Protein AF-A0A0K6GUW0-F1 (afdb_monomer)

Solvent-accessible surface area (backbone atoms only — not comparable to full-atom values): 18341 Å² total; per-residue (Å²): 130,84,79,52,74,70,57,53,55,50,50,52,54,49,51,52,57,71,72,55,73,85,78,81,58,62,84,69,52,61,64,56,30,16,44,50,28,20,52,26,44,52,52,20,51,53,30,43,52,52,16,52,54,30,38,70,72,64,38,31,30,52,13,38,27,33,36,49,51,19,42,47,35,45,12,48,32,48,53,35,53,50,52,38,42,40,44,74,75,35,85,80,66,54,61,40,64,59,46,56,51,49,75,72,48,66,79,84,35,51,64,47,42,64,50,44,65,57,51,50,40,69,71,50,54,72,80,72,91,62,98,60,93,49,71,51,74,69,84,79,56,74,68,56,56,73,43,45,65,58,52,28,48,50,25,74,37,73,44,77,57,96,94,38,82,42,66,55,63,74,45,71,67,44,39,52,54,30,15,55,51,46,29,44,48,47,53,48,50,36,50,44,24,44,48,30,68,39,48,64,31,23,40,36,46,49,53,53,51,39,52,50,54,51,42,46,76,72,59,86,46,83,66,86,71,85,52,74,46,92,90,65,60,51,89,76,49,50,65,70,42,44,35,22,39,50,44,22,48,32,48,37,35,33,30,49,99,64,63,43,59,79,67,43,45,66,50,47,56,56,53,57,64,63,37,93,64,62,60,64,61,40,51,30,53,45,44,53,51,34,51,61,42,43,71,51,49,88,60,31,50,56,39,22,52,47,27,48,47,26,46,52,50,52,50,54,43,34,74,76,75,43,54,74,68,58,34,32,69,48,40,58,88,60,63,77,69,129

Organism: NCBI:txid1381080

Nearest PDB structures (foldseek):
  7yu6-assembly1_R  TM=1.556E-01  e=1.721E+00  Homo sapiens

pLDDT: mean 83.55, std 15.37, range [35.41, 98.5]

InterPro domains:
  IPR030987 Abortive infection protein, AbiV family [PF18728] (32-180)
  IPR030987 Abortiv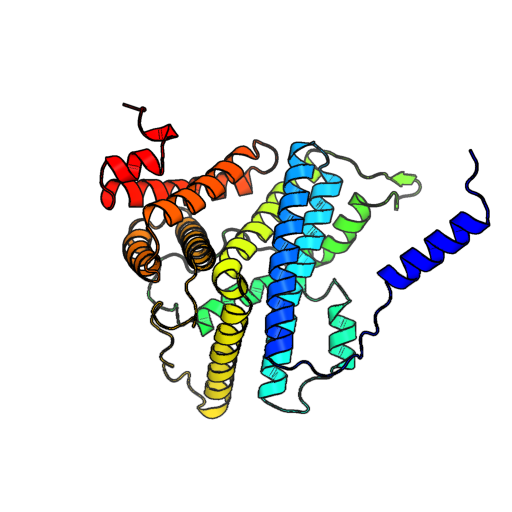e infection protein, AbiV family [TIGR04498] (36-174)

Radius of gyration: 22.24 Å; Cα contacts (8 Å, |Δi|>4): 401; chains: 1; bounding box: 65×45×67 Å

Foldseek 3Di:
DDDDPVNVVVVVVVVCVVPDDDPVLDDDALLRLLVLLLVLLVQLVVLLVVLLVCLLVLLLLSSLLSLLVSLLSNLLNLLSLVSNLQCLVDVPRDPSVVSVVVSPPRQPRSVSLLVVLLVLCVLLVVPPDDPDSHQALDDDDSVVSVCSVVSSDQSPDFDQPPNDTDHHDRDPVSLVSSLRSSLRSVSSSLQCLLQRVDSQSSSLQSVSSSVQVVVCVPPVDRDVPPSNDPQPSGPDQDLSNLLSVLSSLLSRQLSDPARNLPVSQVVNVSSLVNDPDDSLVSLLVNLVVLVVQLVSPPSNVSSNVSSVSSNVSSLSNCVPPHDLVSSCSSCVVCNPDD

Sequence (338 aa):
MPISNNDQDEFAAYLARYVSGANPKNALTPKQAAQGAHLCFVNTNELLIDARILAKEGRLCRALSVTVLALEELAKISELYRVAIESQLSSDAVDWNAFWKEFNYHKPKQKRATAYGNVIRGVAGEVNGLSNPLPYKSYFSDDTFGHLDKAKQKNFYVDFVDGKFVAPKNDDKTKEILAELYGFVSERIDTFGSWHSSVDRNVTFFEVTTRQAKSFLGSGALADSGVTSLNGWASTFTPKEVQADIIRLACYRSSGGVADYYSFTPEMESVCGLTTENREVILAGVVGELEARMDTGEVLPQFVYRAFCMFKLMIHYGQNNLSKSEFNNIFPKLANTD

Mean predicted aligned error: 7.63 Å

Secondary structure (DSSP, 8-state):
-PPPHHHHHHHHHHHHHHT------PPPPHHHHHHHHHHHHHHHHHHHHHHHHHHHTT-HHHHHHHHHHHHHHHHHHHHHHHHHHHHHH-TTS--HHHHHHHHH--TTTHHHHHHHHHHHHHHTT--S--S---S-S----HHHHHHHHHHHHHHHS-EEETTEEE-----HHHHHHHHHHHHHHHHHHHHHHHHHSSHHHHHHHHHHHHHHHHHHHHHSS----S---GGGS-S---HHHHHHHHHHHHHHHTSSSS--HHHHHHHHHHHHTT-SS-HHHHHHHHHHHHHHHHTTGGGSHHHHHHHHHHHHHHHHHHHHHS-HHHHHHH-GGGTT--

Structure (mmCIF, N/CA/C/O backbone):
data_AF-A0A0K6GUW0-F1
#
_entry.id   AF-A0A0K6GUW0-F1
#
loop_
_atom_site.group_PDB
_atom_site.id
_atom_site.type_symbol
_atom_site.label_atom_id
_atom_site.label_alt_id
_atom_site.label_comp_id
_atom_site.label_asym_id
_atom_site.label_entity_id
_atom_site.label_seq_id
_atom_site.pdbx_PDB_ins_code
_atom_site.Cartn_x
_atom_site.Cartn_y
_atom_site.Cartn_z
_atom_site.occupancy
_atom_site.B_iso_or_equiv
_atom_site.auth_seq_id
_atom_site.auth_comp_id
_atom_site.auth_asym_id
_atom_site.auth_atom_id
_atom_site.pdbx_PDB_model_num
ATOM 1 N N . MET A 1 1 ? -33.920 14.197 -23.579 1.00 50.94 1 MET A N 1
ATOM 2 C CA . MET A 1 1 ? -33.781 14.407 -25.036 1.00 50.94 1 MET A CA 1
ATOM 3 C C . MET A 1 1 ? -32.918 13.275 -25.571 1.00 50.94 1 MET A C 1
ATOM 5 O O . MET A 1 1 ? -31.928 12.985 -24.909 1.00 50.94 1 MET A O 1
ATOM 9 N N . PRO A 1 2 ? -33.293 12.578 -26.656 1.00 57.72 2 PRO A N 1
ATOM 10 C CA . PRO A 1 2 ? -32.411 11.582 -27.259 1.00 57.72 2 PRO A CA 1
ATOM 11 C C . PRO A 1 2 ? -31.153 12.276 -27.799 1.00 57.72 2 PRO A C 1
ATOM 13 O O . PRO A 1 2 ? -31.254 13.321 -28.438 1.00 57.72 2 PRO A O 1
ATOM 16 N N . ILE A 1 3 ? -29.985 11.717 -27.481 1.00 55.94 3 ILE A N 1
ATOM 17 C CA . ILE A 1 3 ? -28.680 12.143 -28.004 1.00 55.94 3 ILE A CA 1
ATOM 18 C C . ILE A 1 3 ? -28.715 11.934 -29.524 1.00 55.94 3 ILE A C 1
ATOM 20 O O . ILE A 1 3 ? -29.146 10.866 -29.966 1.00 55.94 3 ILE A O 1
ATOM 24 N N . SER A 1 4 ? -28.339 12.940 -30.318 1.00 71.00 4 SER A N 1
ATOM 25 C CA . SER A 1 4 ? 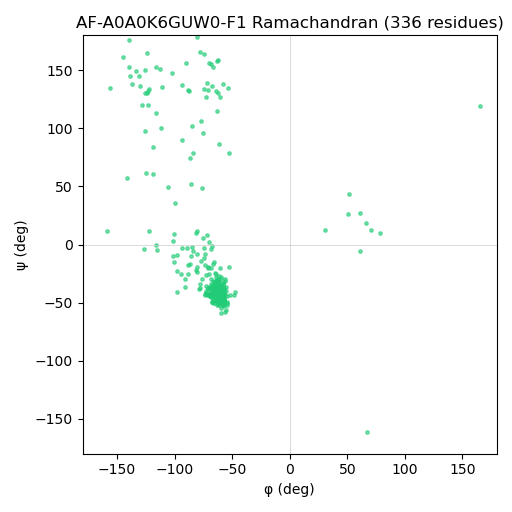-28.376 12.812 -31.778 1.00 71.00 4 SER A CA 1
ATOM 26 C C . SER A 1 4 ? -27.347 11.773 -32.248 1.00 71.00 4 SER A C 1
ATOM 28 O O . SER A 1 4 ? -26.335 11.562 -31.581 1.00 71.00 4 SER A O 1
ATOM 30 N N . ASN A 1 5 ? -27.574 11.114 -33.391 1.00 66.38 5 ASN A N 1
ATOM 31 C CA . ASN A 1 5 ? -26.629 10.111 -33.917 1.00 66.38 5 ASN A CA 1
ATOM 32 C C . ASN A 1 5 ? -25.209 10.683 -34.103 1.00 66.38 5 ASN A C 1
ATOM 34 O O . ASN A 1 5 ? -24.232 9.976 -33.896 1.00 66.38 5 ASN A O 1
ATOM 38 N N . ASN A 1 6 ? -25.101 11.980 -34.407 1.00 71.25 6 ASN A N 1
ATOM 39 C CA . ASN A 1 6 ? -23.825 12.671 -34.584 1.00 71.25 6 ASN A CA 1
ATOM 40 C C . ASN A 1 6 ? -23.034 12.785 -33.263 1.00 71.25 6 ASN A C 1
ATOM 42 O O . ASN A 1 6 ? -21.815 12.640 -33.251 1.00 71.25 6 ASN A O 1
ATOM 46 N N . ASP A 1 7 ? -23.735 12.977 -32.140 1.00 68.25 7 ASP A N 1
ATOM 47 C CA . ASP A 1 7 ? -23.123 13.081 -30.808 1.00 68.25 7 ASP A CA 1
ATOM 48 C C . ASP A 1 7 ? -22.690 11.700 -30.267 1.00 68.25 7 ASP A C 1
ATOM 50 O O . ASP A 1 7 ? -21.728 11.593 -29.502 1.00 68.25 7 ASP A O 1
ATOM 54 N N . GLN A 1 8 ? -23.383 10.620 -30.663 1.00 70.88 8 GLN A N 1
ATOM 55 C CA . GLN A 1 8 ? -22.991 9.244 -30.317 1.00 70.88 8 GLN A CA 1
ATOM 56 C C . GLN A 1 8 ? -21.684 8.842 -31.011 1.00 70.88 8 GLN A C 1
ATOM 58 O O . GLN A 1 8 ? -20.802 8.258 -30.373 1.00 70.88 8 GLN A O 1
ATOM 63 N N . ASP A 1 9 ? -21.538 9.207 -32.285 1.00 83.50 9 ASP A N 1
ATOM 64 C CA . ASP A 1 9 ? -20.333 8.943 -33.071 1.00 83.50 9 ASP A CA 1
ATOM 65 C C . ASP A 1 9 ? -19.129 9.754 -32.555 1.00 83.50 9 ASP A C 1
ATOM 67 O O . ASP A 1 9 ? -18.006 9.240 -32.485 1.00 83.50 9 ASP A O 1
ATOM 71 N N . GLU A 1 10 ? -19.352 10.990 -32.092 1.00 89.44 10 GLU A N 1
ATOM 72 C CA . GLU A 1 10 ? -18.307 11.815 -31.477 1.00 89.44 10 GLU A CA 1
ATOM 73 C C . GLU A 1 10 ? -17.829 11.246 -30.131 1.00 89.44 10 GLU A C 1
ATOM 75 O O . GLU A 1 10 ? -16.618 11.150 -29.890 1.00 89.44 10 GLU A O 1
ATOM 80 N N . PHE A 1 11 ? -18.753 10.805 -29.268 1.00 86.88 11 PHE A N 1
ATOM 81 C CA . PHE A 1 11 ? -18.391 10.183 -27.993 1.00 86.88 11 PHE A CA 1
ATOM 82 C C . PHE A 1 11 ? -17.639 8.862 -28.194 1.00 86.88 11 PHE A C 1
ATOM 84 O O . PHE A 1 11 ? -16.629 8.624 -27.527 1.00 86.88 11 PHE A O 1
ATOM 91 N N . ALA A 1 12 ? -18.064 8.028 -29.148 1.00 88.12 12 ALA A N 1
ATOM 92 C CA . ALA A 1 12 ? -17.350 6.801 -29.496 1.00 88.12 12 ALA A CA 1
ATOM 93 C C . ALA A 1 12 ? -15.915 7.098 -29.965 1.00 88.12 12 ALA A C 1
ATOM 95 O O . ALA A 1 12 ? -14.968 6.451 -29.513 1.00 88.12 12 ALA A O 1
ATOM 96 N N . ALA A 1 13 ? -15.726 8.122 -30.803 1.00 88.44 13 ALA A N 1
ATOM 97 C CA . ALA A 1 13 ? -14.403 8.555 -31.245 1.00 88.44 13 ALA A CA 1
ATOM 98 C C . ALA A 1 13 ? -13.555 9.145 -30.104 1.00 88.44 13 ALA A C 1
ATOM 100 O O . ALA A 1 13 ? -12.331 8.987 -30.084 1.00 88.44 13 ALA A O 1
ATOM 101 N N . TYR A 1 14 ? -14.170 9.845 -29.149 1.00 90.19 14 TYR A N 1
ATOM 102 C CA . TYR A 1 14 ? -13.483 10.324 -27.949 1.00 90.19 14 TYR A CA 1
ATOM 103 C C . TYR A 1 14 ? -13.018 9.161 -27.068 1.00 90.19 14 TYR A C 1
ATOM 105 O O . TYR A 1 14 ? -11.840 9.098 -26.716 1.00 90.19 14 TYR A O 1
ATOM 113 N N . LEU A 1 15 ? -13.901 8.198 -26.788 1.00 89.44 15 LEU A N 1
ATOM 114 C CA . LEU A 1 15 ? -13.567 7.016 -25.999 1.00 89.44 15 LEU A CA 1
ATOM 115 C C . LEU A 1 15 ? -12.478 6.182 -26.680 1.00 89.44 15 LEU A C 1
ATOM 117 O O . LEU A 1 15 ? -11.522 5.787 -26.020 1.00 89.44 15 LEU A O 1
ATOM 121 N N . ALA A 1 16 ? -12.571 5.975 -27.997 1.00 87.50 16 ALA A N 1
ATOM 122 C CA . ALA A 1 16 ? -11.557 5.264 -28.771 1.00 87.50 16 ALA A CA 1
ATOM 123 C C . ALA A 1 16 ? -10.180 5.932 -28.660 1.00 87.50 16 ALA A C 1
ATOM 125 O O . ALA A 1 16 ? -9.188 5.239 -28.463 1.00 87.50 16 ALA A O 1
ATOM 126 N N . ARG A 1 17 ? -10.112 7.271 -28.724 1.00 89.00 17 ARG A N 1
ATOM 127 C CA . ARG A 1 17 ? -8.868 8.030 -28.512 1.00 89.00 17 ARG A CA 1
ATOM 128 C C . ARG A 1 17 ? -8.359 7.906 -27.079 1.00 89.00 17 ARG A C 1
ATOM 130 O O . ARG A 1 17 ? -7.165 7.706 -26.887 1.00 89.00 17 ARG A O 1
ATOM 137 N N . TYR A 1 18 ? -9.249 7.971 -26.092 1.00 87.50 18 TYR A N 1
ATOM 138 C CA . TYR A 1 18 ? -8.897 7.838 -24.678 1.00 87.50 18 TYR A CA 1
ATOM 139 C C . TYR A 1 18 ? -8.287 6.468 -24.349 1.00 87.50 18 TYR A C 1
ATOM 141 O O . TYR A 1 18 ? -7.311 6.395 -23.610 1.00 87.50 18 TYR A O 1
ATOM 149 N N . VAL A 1 19 ? -8.822 5.387 -24.930 1.00 85.81 19 VAL A N 1
ATOM 150 C CA . VAL A 1 19 ? -8.291 4.022 -24.743 1.00 85.81 19 VAL A CA 1
ATOM 151 C C . VAL A 1 19 ? -7.212 3.647 -25.763 1.00 85.81 19 VAL A C 1
ATOM 153 O O . VAL A 1 19 ? -6.674 2.540 -25.708 1.00 85.81 19 VAL A O 1
ATOM 156 N N . SER A 1 20 ? -6.906 4.532 -26.718 1.00 76.56 20 SER A N 1
ATOM 157 C CA . SER A 1 20 ? -5.896 4.264 -27.738 1.00 76.56 20 SER A CA 1
ATOM 158 C C . SER A 1 20 ? -4.491 4.304 -27.145 1.00 76.56 20 SER A C 1
ATOM 160 O O . SER A 1 20 ? -4.144 5.153 -26.330 1.00 76.56 20 SER A O 1
ATOM 162 N N . GLY A 1 21 ? -3.663 3.362 -27.580 1.00 73.38 21 GLY A N 1
ATOM 163 C CA . GLY A 1 21 ? -2.282 3.233 -27.149 1.00 73.38 21 GLY A CA 1
ATOM 164 C C . GLY A 1 21 ? -1.763 1.868 -27.563 1.00 73.38 21 GLY A C 1
ATOM 165 O O . GLY A 1 21 ? -2.312 0.839 -27.173 1.00 73.38 21 GLY A O 1
ATOM 166 N N . ALA A 1 22 ? -0.722 1.835 -28.390 1.00 70.00 22 ALA A N 1
ATOM 167 C CA . ALA A 1 22 ? -0.046 0.579 -28.660 1.00 70.00 22 ALA A CA 1
ATOM 168 C C . ALA A 1 22 ? 0.750 0.193 -27.408 1.00 70.00 22 ALA A C 1
ATOM 170 O O . ALA A 1 22 ? 1.557 0.984 -26.927 1.00 70.00 22 ALA A O 1
ATOM 171 N N . ASN A 1 23 ? 0.560 -1.025 -26.898 1.00 71.44 23 ASN A N 1
ATOM 172 C CA . ASN A 1 23 ? 1.583 -1.656 -26.075 1.00 71.44 23 ASN A CA 1
ATOM 173 C C . ASN A 1 23 ? 2.553 -2.325 -27.055 1.00 71.44 23 ASN A C 1
ATOM 175 O O . ASN A 1 23 ? 2.202 -3.378 -27.594 1.00 71.44 23 ASN A O 1
ATOM 179 N N . PRO A 1 24 ? 3.735 -1.745 -27.332 1.00 71.19 24 PRO A N 1
ATOM 180 C CA . PRO A 1 24 ? 4.632 -2.286 -28.344 1.00 71.19 24 PRO A CA 1
ATOM 181 C C . PRO A 1 24 ? 5.229 -3.647 -27.946 1.00 71.19 24 PRO A C 1
ATOM 183 O O . PRO A 1 24 ? 5.980 -4.217 -28.723 1.00 71.19 24 PRO A O 1
ATOM 186 N N . LYS A 1 25 ? 4.901 -4.178 -26.755 1.00 81.00 25 LYS A N 1
ATOM 187 C CA . LYS A 1 25 ? 5.396 -5.444 -26.195 1.00 81.00 25 LYS A CA 1
ATOM 188 C C . LYS A 1 25 ? 6.924 -5.584 -26.233 1.00 81.00 25 LYS A C 1
ATOM 190 O O . LYS A 1 25 ? 7.458 -6.690 -26.234 1.00 81.00 25 LYS A O 1
ATOM 195 N N . ASN A 1 26 ? 7.621 -4.452 -26.235 1.00 86.00 26 ASN A N 1
ATOM 196 C CA . ASN A 1 26 ? 9.072 -4.387 -26.292 1.00 86.00 26 ASN A CA 1
ATOM 197 C C . ASN A 1 26 ? 9.697 -4.682 -24.928 1.00 86.00 26 ASN A C 1
ATOM 199 O O . ASN A 1 26 ? 9.028 -4.629 -23.891 1.00 86.00 26 ASN A O 1
ATOM 203 N N . ALA A 1 27 ? 11.002 -4.937 -24.947 1.00 89.56 27 ALA A N 1
ATOM 204 C CA . ALA A 1 27 ? 11.805 -5.011 -23.742 1.00 89.56 27 ALA A CA 1
ATOM 205 C C . ALA A 1 27 ? 11.742 -3.707 -22.938 1.00 89.56 27 ALA A C 1
ATOM 207 O O . ALA A 1 27 ? 11.802 -2.612 -23.505 1.00 89.56 27 ALA A O 1
ATOM 208 N N . LEU A 1 28 ? 11.637 -3.834 -21.615 1.00 90.81 28 LEU A N 1
ATOM 209 C CA . LEU A 1 28 ? 11.723 -2.704 -20.697 1.00 90.81 28 LEU A CA 1
ATOM 210 C C . LEU A 1 28 ? 13.175 -2.451 -20.309 1.00 90.81 28 LEU A C 1
ATOM 212 O O . LEU A 1 28 ? 13.890 -3.358 -19.888 1.00 90.81 28 LEU A O 1
ATOM 216 N N . THR A 1 29 ? 13.590 -1.190 -20.371 1.00 89.56 29 THR A N 1
ATOM 217 C CA . THR A 1 29 ? 14.798 -0.753 -19.666 1.00 89.56 29 THR A CA 1
ATOM 218 C C . THR A 1 29 ? 14.562 -0.785 -18.148 1.00 89.56 29 THR A C 1
ATOM 220 O O . THR A 1 29 ? 13.422 -0.603 -17.705 1.00 89.56 29 THR A O 1
ATOM 223 N N . PRO A 1 30 ? 15.619 -0.914 -17.325 1.00 86.25 30 PRO A N 1
ATOM 224 C CA . PRO A 1 30 ? 15.521 -0.782 -15.870 1.00 86.25 30 PRO A CA 1
ATOM 225 C C . PRO A 1 30 ? 14.751 0.455 -15.405 1.00 86.25 30 PRO A C 1
ATOM 227 O O . PRO A 1 30 ? 13.885 0.369 -14.539 1.00 86.25 30 PRO A O 1
ATOM 230 N N . LYS A 1 31 ? 15.002 1.606 -16.040 1.00 90.69 31 LYS A N 1
ATOM 231 C CA . LYS A 1 31 ? 14.323 2.863 -15.718 1.00 90.69 31 LYS A CA 1
ATOM 232 C C . LYS A 1 31 ? 12.823 2.809 -16.025 1.00 90.69 31 LYS A C 1
ATOM 234 O O . LYS A 1 31 ? 12.027 3.304 -15.234 1.00 90.69 31 LYS A O 1
ATOM 239 N N . GLN A 1 32 ? 12.423 2.190 -17.138 1.00 93.50 32 GLN A N 1
ATOM 240 C CA . GLN A 1 32 ? 11.003 2.001 -17.458 1.00 93.50 32 GLN A CA 1
ATOM 241 C C . GLN A 1 32 ? 10.327 1.024 -16.491 1.00 93.50 32 GLN A C 1
ATOM 243 O O . GLN A 1 32 ? 9.192 1.266 -16.090 1.00 93.50 32 GLN A O 1
ATOM 248 N N . ALA A 1 33 ? 11.013 -0.047 -16.083 1.00 92.50 33 ALA A N 1
ATOM 249 C CA . ALA A 1 33 ? 10.495 -0.967 -15.074 1.00 92.50 33 ALA A CA 1
ATOM 250 C C . ALA A 1 33 ? 10.326 -0.276 -13.708 1.00 92.50 33 ALA A C 1
ATOM 252 O O . ALA A 1 33 ? 9.272 -0.409 -13.091 1.00 92.50 33 ALA A O 1
ATOM 253 N N . ALA A 1 34 ? 11.305 0.533 -13.286 1.00 91.94 34 ALA A N 1
ATOM 254 C CA . ALA A 1 34 ? 11.245 1.347 -12.070 1.00 91.94 34 ALA A CA 1
ATOM 255 C C . ALA A 1 34 ? 10.094 2.368 -12.106 1.00 91.94 34 ALA A C 1
ATOM 257 O O . ALA A 1 34 ? 9.332 2.489 -11.148 1.00 91.94 34 ALA A O 1
ATOM 258 N N . GLN A 1 35 ? 9.914 3.059 -13.235 1.00 95.94 35 GLN A N 1
ATOM 259 C CA . GLN A 1 35 ? 8.780 3.959 -13.435 1.00 95.94 35 GLN A CA 1
ATOM 260 C C . GLN A 1 35 ? 7.445 3.203 -13.383 1.00 95.94 35 GLN A C 1
ATOM 262 O O . GLN A 1 35 ? 6.511 3.653 -12.724 1.00 95.94 35 GLN A O 1
ATOM 267 N N . GLY A 1 36 ? 7.354 2.044 -14.039 1.00 95.44 36 GLY A N 1
ATOM 268 C CA . GLY A 1 36 ? 6.170 1.188 -13.992 1.00 95.44 36 GLY A CA 1
ATOM 269 C C . GLY A 1 36 ? 5.843 0.725 -12.572 1.00 95.44 36 GLY A C 1
ATOM 270 O O . GLY A 1 36 ? 4.680 0.737 -12.180 1.00 95.44 36 GLY A O 1
ATOM 271 N N . ALA A 1 37 ? 6.859 0.374 -11.782 1.00 94.44 37 ALA A N 1
ATOM 272 C CA . ALA A 1 37 ? 6.696 -0.063 -10.401 1.00 94.44 37 ALA A CA 1
ATOM 273 C C . ALA A 1 37 ? 6.200 1.079 -9.505 1.00 94.44 37 ALA A C 1
ATOM 275 O O . ALA A 1 37 ? 5.251 0.885 -8.745 1.00 94.44 37 ALA A O 1
ATOM 276 N N . HIS A 1 38 ? 6.754 2.286 -9.664 1.00 96.25 38 HIS A N 1
ATOM 277 C CA . HIS A 1 38 ? 6.246 3.484 -8.998 1.00 96.25 38 HIS A CA 1
ATOM 278 C C . HIS A 1 38 ? 4.776 3.762 -9.356 1.00 96.25 38 HIS A C 1
ATOM 280 O O . HIS A 1 38 ? 3.960 3.996 -8.470 1.00 96.25 38 HIS A O 1
ATOM 286 N N . LEU A 1 39 ? 4.405 3.677 -10.638 1.00 97.81 39 LEU A N 1
ATOM 287 C CA . LEU A 1 39 ? 3.019 3.887 -11.069 1.00 97.81 39 LEU A CA 1
ATOM 288 C C . LEU A 1 39 ? 2.065 2.821 -10.512 1.00 97.81 39 LEU A C 1
ATOM 290 O O . LEU A 1 39 ? 0.963 3.160 -10.091 1.00 97.81 39 LEU A O 1
ATOM 294 N N . CYS A 1 40 ? 2.490 1.555 -10.442 1.00 96.50 40 CYS A N 1
ATOM 295 C CA . CYS A 1 40 ? 1.715 0.496 -9.787 1.00 96.50 40 CYS A CA 1
ATOM 296 C C . CYS A 1 40 ? 1.536 0.781 -8.286 1.00 96.50 40 CYS A C 1
ATOM 298 O O . CYS A 1 40 ? 0.450 0.574 -7.745 1.00 96.50 40 CYS A O 1
ATOM 300 N N . PHE A 1 41 ? 2.575 1.287 -7.612 1.00 96.56 41 PHE A N 1
ATOM 301 C CA . PHE A 1 41 ? 2.515 1.686 -6.203 1.00 96.56 41 PHE A CA 1
ATOM 302 C C . PHE A 1 41 ? 1.539 2.849 -5.973 1.00 96.56 41 PHE A C 1
ATOM 304 O O . PHE A 1 41 ? 0.692 2.770 -5.084 1.00 96.56 41 PHE A O 1
ATOM 311 N N . VAL A 1 42 ? 1.612 3.905 -6.789 1.00 97.69 42 VAL A N 1
ATOM 312 C CA . VAL A 1 42 ? 0.682 5.044 -6.716 1.00 97.69 42 VAL A CA 1
ATOM 313 C C . VAL A 1 42 ? -0.751 4.573 -6.957 1.00 97.69 42 VAL A C 1
ATOM 315 O O . VAL A 1 42 ? -1.619 4.826 -6.130 1.00 97.69 42 VAL A O 1
ATOM 318 N N . ASN A 1 43 ? -0.988 3.802 -8.021 1.00 98.25 43 ASN A N 1
ATOM 319 C CA . ASN A 1 43 ? -2.318 3.284 -8.339 1.00 98.25 43 ASN A CA 1
ATOM 320 C C . ASN A 1 43 ? -2.875 2.383 -7.223 1.00 98.25 43 ASN A C 1
ATOM 322 O O . ASN A 1 43 ? -4.053 2.452 -6.893 1.00 98.25 43 ASN A O 1
ATOM 326 N N . THR A 1 44 ? -2.024 1.573 -6.585 1.00 97.44 44 THR A N 1
ATOM 327 C CA . THR A 1 44 ? -2.428 0.766 -5.424 1.00 97.44 44 THR A CA 1
ATOM 328 C C . THR A 1 44 ? -2.902 1.641 -4.261 1.00 97.44 44 THR A C 1
ATOM 330 O O . THR A 1 44 ? -3.923 1.327 -3.651 1.00 97.44 44 THR A O 1
ATOM 333 N N . ASN A 1 45 ? -2.182 2.726 -3.950 1.00 96.75 45 ASN A N 1
ATOM 334 C CA . ASN A 1 45 ? -2.575 3.655 -2.886 1.00 96.75 45 ASN A CA 1
ATOM 335 C C . ASN A 1 45 ? -3.918 4.326 -3.189 1.00 96.75 45 ASN A C 1
ATOM 337 O O . ASN A 1 45 ? -4.798 4.311 -2.332 1.00 96.75 45 ASN A O 1
ATOM 341 N N . GLU A 1 46 ? -4.098 4.852 -4.402 1.00 98.06 46 GLU A N 1
ATOM 342 C CA . GLU A 1 46 ? -5.356 5.488 -4.817 1.00 98.06 46 GLU A CA 1
ATOM 343 C C . GLU A 1 46 ? -6.533 4.503 -4.733 1.00 98.06 46 GLU A C 1
ATOM 345 O O . GLU A 1 46 ? -7.562 4.809 -4.132 1.00 98.06 46 GLU A O 1
ATOM 350 N N . LEU A 1 47 ? -6.353 3.263 -5.206 1.00 98.50 47 LEU A N 1
ATOM 351 C CA . LEU A 1 47 ? -7.374 2.218 -5.088 1.00 98.50 47 LEU A CA 1
ATOM 352 C C . LEU A 1 47 ? -7.699 1.877 -3.623 1.00 98.50 47 LEU A C 1
ATOM 354 O O . LEU A 1 47 ? -8.860 1.651 -3.289 1.00 98.50 47 LEU A O 1
ATOM 358 N N . LEU A 1 48 ? -6.714 1.845 -2.719 1.00 97.25 48 LEU A N 1
ATOM 359 C CA . LEU A 1 48 ? -6.991 1.649 -1.290 1.00 97.25 48 LEU A CA 1
ATOM 360 C C . LEU A 1 48 ? -7.749 2.833 -0.683 1.00 97.25 48 LEU A C 1
ATOM 362 O O . LEU A 1 48 ? -8.665 2.622 0.115 1.00 97.25 48 LEU A O 1
ATOM 366 N N . ILE A 1 49 ? -7.424 4.065 -1.074 1.00 96.25 49 ILE A N 1
ATOM 367 C CA . ILE A 1 49 ? -8.168 5.256 -0.650 1.00 96.25 49 ILE A CA 1
ATOM 368 C C . ILE A 1 49 ? -9.627 5.155 -1.114 1.00 96.25 49 ILE A C 1
ATOM 370 O O . ILE A 1 49 ? -10.533 5.330 -0.294 1.00 96.25 49 ILE A O 1
ATOM 374 N N . ASP A 1 50 ? -9.864 4.778 -2.370 1.00 98.06 50 ASP A N 1
ATOM 375 C CA . ASP A 1 50 ? -11.205 4.562 -2.918 1.00 98.06 50 ASP A CA 1
ATOM 376 C C . ASP A 1 50 ? -11.957 3.452 -2.174 1.00 98.06 50 ASP A C 1
ATOM 378 O O . ASP A 1 50 ? -13.109 3.629 -1.767 1.00 98.06 50 ASP A O 1
ATOM 382 N N . ALA A 1 51 ? -11.306 2.310 -1.930 1.00 97.56 51 ALA A N 1
ATOM 383 C CA . ALA A 1 51 ? -11.883 1.216 -1.155 1.00 97.56 51 ALA A CA 1
ATOM 384 C C . ALA A 1 51 ? -12.272 1.663 0.261 1.00 97.56 51 ALA A C 1
ATOM 386 O O . ALA A 1 51 ? -13.345 1.302 0.747 1.00 97.56 51 ALA A O 1
ATOM 387 N N . ARG A 1 52 ? -11.443 2.488 0.908 1.00 95.94 52 ARG A N 1
ATOM 388 C CA . ARG A 1 52 ? -11.711 3.049 2.238 1.00 95.94 52 ARG A CA 1
ATOM 389 C C . ARG A 1 52 ? -12.913 3.988 2.232 1.00 95.94 52 ARG A C 1
ATOM 391 O O . ARG A 1 52 ? -13.746 3.898 3.132 1.00 95.94 52 ARG A O 1
ATOM 398 N N . ILE A 1 53 ? -13.025 4.861 1.231 1.00 95.56 53 ILE A N 1
ATOM 399 C CA . ILE A 1 53 ? -14.179 5.758 1.067 1.00 95.56 53 ILE A CA 1
ATOM 400 C C . ILE A 1 53 ? -15.454 4.931 0.867 1.00 95.56 53 ILE A C 1
ATOM 402 O O . ILE A 1 53 ? -16.435 5.116 1.582 1.00 95.56 53 ILE A O 1
ATOM 406 N N . LEU A 1 54 ? -15.421 3.943 -0.031 1.00 96.81 54 LEU A N 1
ATOM 407 C CA . LEU A 1 54 ? -16.546 3.035 -0.262 1.00 96.81 54 LEU A CA 1
ATOM 408 C C . LEU A 1 54 ? -16.946 2.273 1.008 1.00 96.81 54 LEU A C 1
ATOM 410 O O . LEU A 1 54 ? -18.135 2.092 1.266 1.00 96.81 54 LEU A O 1
ATOM 414 N N . ALA A 1 55 ? -15.973 1.831 1.807 1.00 95.88 55 ALA A N 1
ATOM 415 C CA . ALA A 1 55 ? -16.223 1.140 3.065 1.00 95.88 55 ALA A CA 1
ATOM 416 C C . ALA A 1 55 ? -16.929 2.051 4.083 1.00 95.88 55 ALA A C 1
ATOM 418 O O . ALA A 1 55 ? -17.918 1.625 4.682 1.00 95.88 55 ALA A O 1
ATOM 419 N N . LYS A 1 56 ? -16.477 3.308 4.228 1.00 92.88 56 LYS A N 1
ATOM 420 C CA . LYS A 1 56 ? -17.112 4.318 5.095 1.00 92.88 56 LYS A CA 1
ATOM 421 C C . LYS A 1 56 ? -18.573 4.574 4.716 1.00 92.88 56 LYS A C 1
ATOM 423 O O . LYS A 1 56 ? -19.421 4.659 5.595 1.00 92.88 56 LYS A O 1
ATOM 428 N N . GLU A 1 57 ? -18.877 4.580 3.421 1.00 94.62 57 GLU A N 1
ATOM 429 C CA . GLU A 1 57 ? -20.239 4.743 2.888 1.00 94.62 57 GLU A CA 1
ATOM 430 C C . GLU A 1 57 ? -21.073 3.441 2.895 1.00 94.62 57 GLU A C 1
ATOM 432 O O . GLU A 1 57 ? -22.127 3.351 2.261 1.00 94.62 57 GLU A O 1
ATOM 437 N N . GLY A 1 58 ? -20.597 2.373 3.547 1.00 94.25 58 GLY A N 1
ATOM 438 C CA . GLY A 1 58 ? -21.305 1.090 3.634 1.00 94.25 58 GLY A CA 1
ATOM 439 C C . GLY A 1 58 ? -21.371 0.305 2.315 1.00 94.25 58 GLY A C 1
ATOM 440 O O . GLY A 1 58 ? -22.107 -0.678 2.200 1.00 94.25 58 GLY A O 1
ATOM 441 N N . ARG A 1 59 ? -20.591 0.689 1.297 1.00 96.69 59 ARG A N 1
ATOM 442 C CA . ARG A 1 59 ? -20.530 0.049 -0.032 1.00 96.69 59 ARG A CA 1
ATOM 443 C C . ARG A 1 59 ? -19.547 -1.130 -0.035 1.00 96.69 59 ARG A C 1
ATOM 445 O O . ARG A 1 59 ? -18.675 -1.223 -0.900 1.00 96.69 59 ARG A O 1
ATOM 452 N N . LEU A 1 60 ? -19.714 -2.050 0.916 1.00 96.75 60 LEU A N 1
ATOM 453 C CA . LEU A 1 60 ? -18.731 -3.086 1.266 1.00 96.75 60 LEU A CA 1
ATOM 454 C C . LEU A 1 60 ? -18.318 -3.995 0.098 1.00 96.75 60 LEU A C 1
ATOM 456 O O . LEU A 1 60 ? -17.132 -4.243 -0.078 1.00 96.75 60 LEU A O 1
ATOM 460 N N . CYS A 1 61 ? -19.253 -4.443 -0.747 1.00 97.25 61 CYS A N 1
ATOM 461 C CA . CYS A 1 61 ? -18.925 -5.273 -1.918 1.00 97.25 61 CYS A CA 1
ATOM 462 C C . CYS A 1 61 ? -17.962 -4.550 -2.871 1.00 97.25 61 CYS A C 1
ATOM 464 O O . CYS A 1 61 ? -16.989 -5.116 -3.375 1.00 97.25 61 CYS A O 1
ATOM 466 N N . ARG A 1 62 ? -18.227 -3.264 -3.122 1.00 98.00 62 ARG A N 1
ATOM 467 C CA . ARG A 1 62 ? -17.408 -2.455 -4.030 1.00 98.00 62 ARG A CA 1
ATOM 468 C C . ARG A 1 62 ? -16.054 -2.175 -3.401 1.00 98.00 62 ARG A C 1
ATOM 470 O O . ARG A 1 62 ? -15.054 -2.392 -4.071 1.00 98.00 62 ARG A O 1
ATOM 477 N N . ALA A 1 63 ? -16.029 -1.825 -2.115 1.00 97.69 63 ALA A N 1
ATOM 478 C CA . ALA A 1 63 ? -14.791 -1.691 -1.356 1.00 97.69 63 ALA A CA 1
ATOM 479 C C . ALA A 1 63 ? -13.940 -2.967 -1.439 1.00 97.69 63 ALA A C 1
ATOM 481 O O . ALA A 1 63 ? -12.782 -2.897 -1.825 1.00 97.69 63 ALA A O 1
ATOM 482 N N . LEU A 1 64 ? -14.527 -4.145 -1.188 1.00 97.44 64 LEU A N 1
ATOM 483 C CA . LEU A 1 64 ? -13.828 -5.431 -1.263 1.00 97.44 64 LEU A CA 1
ATOM 484 C C . LEU A 1 64 ? -13.222 -5.665 -2.646 1.00 97.44 64 LEU A C 1
ATOM 486 O O . LEU A 1 64 ? -12.066 -6.061 -2.771 1.00 97.44 64 LEU A O 1
ATOM 490 N N . SER A 1 65 ? -13.993 -5.394 -3.691 1.00 97.31 65 SER A N 1
ATOM 491 C CA . SER A 1 65 ? -13.535 -5.632 -5.054 1.00 97.31 65 SER A CA 1
ATOM 492 C C . SER A 1 65 ? -12.435 -4.661 -5.484 1.00 97.31 65 SER A C 1
ATOM 494 O O . SER A 1 65 ? -11.500 -5.066 -6.171 1.00 97.31 65 SER A O 1
ATOM 496 N N . VAL A 1 66 ? -12.518 -3.402 -5.048 1.00 98.12 66 VAL A N 1
ATOM 497 C CA . VAL A 1 66 ? -11.471 -2.394 -5.257 1.00 98.12 66 VAL A CA 1
ATOM 498 C C . VAL A 1 66 ? -10.204 -2.756 -4.474 1.00 98.12 66 VAL A C 1
ATOM 500 O O . VAL A 1 66 ? -9.113 -2.661 -5.026 1.00 98.12 66 VAL A O 1
ATOM 503 N N . THR A 1 67 ? -10.315 -3.296 -3.257 1.00 97.31 67 THR A N 1
ATOM 504 C CA . THR A 1 67 ? -9.159 -3.820 -2.508 1.00 97.31 67 THR A CA 1
ATOM 505 C C . THR A 1 67 ? -8.477 -4.985 -3.239 1.00 97.31 67 THR A C 1
ATOM 507 O O . THR A 1 67 ? -7.249 -5.066 -3.259 1.00 97.31 67 THR A O 1
ATOM 510 N N . VAL A 1 68 ? -9.240 -5.880 -3.886 1.00 95.12 68 VAL A N 1
ATOM 511 C CA . VAL A 1 68 ? -8.651 -6.936 -4.735 1.00 95.12 68 VAL A CA 1
ATOM 512 C C . VAL A 1 68 ? -7.899 -6.326 -5.922 1.00 95.12 68 VAL A C 1
ATOM 514 O O . VAL A 1 68 ? -6.792 -6.769 -6.218 1.00 95.12 68 VAL A O 1
ATOM 517 N N . LEU A 1 69 ? -8.456 -5.300 -6.577 1.00 95.19 69 LEU A N 1
ATOM 518 C CA . LEU A 1 69 ? -7.763 -4.580 -7.654 1.00 95.19 69 LEU A CA 1
ATOM 519 C C . LEU A 1 69 ? -6.465 -3.932 -7.154 1.00 95.19 69 LEU A C 1
ATOM 521 O O . LEU A 1 69 ? -5.435 -4.065 -7.808 1.00 95.19 69 LEU A O 1
ATOM 525 N N . ALA A 1 70 ? -6.483 -3.311 -5.972 1.00 96.38 70 ALA A N 1
ATOM 526 C CA . ALA A 1 70 ? -5.288 -2.742 -5.354 1.00 96.38 70 ALA A CA 1
ATOM 527 C C . ALA A 1 70 ? -4.196 -3.810 -5.155 1.00 96.38 70 ALA A C 1
ATOM 529 O O . ALA A 1 70 ? -3.042 -3.601 -5.518 1.00 96.38 70 ALA A O 1
ATOM 530 N N . LEU A 1 71 ? -4.556 -5.000 -4.660 1.00 93.62 71 LEU A N 1
ATOM 531 C CA . LEU A 1 71 ? -3.607 -6.110 -4.522 1.00 93.62 71 LEU A CA 1
ATOM 532 C C . LEU A 1 71 ? -3.060 -6.603 -5.873 1.00 93.62 71 LEU A C 1
ATOM 534 O O . LEU A 1 71 ? -1.891 -6.979 -5.968 1.00 93.62 71 LEU A O 1
ATOM 538 N N . GLU A 1 72 ? -3.890 -6.631 -6.916 1.00 92.50 72 GLU A N 1
ATOM 539 C CA . GLU A 1 72 ? -3.461 -7.007 -8.267 1.00 92.50 72 GLU A CA 1
ATOM 540 C C . GLU A 1 72 ? -2.436 -6.018 -8.838 1.00 92.50 72 GLU A C 1
ATOM 542 O O . GLU A 1 72 ? -1.450 -6.450 -9.440 1.00 92.50 72 GLU A O 1
ATOM 547 N N . GLU A 1 73 ? -2.636 -4.717 -8.618 1.00 94.25 73 GLU A N 1
ATOM 548 C CA . GLU A 1 73 ? -1.693 -3.665 -9.010 1.00 94.25 73 GLU A CA 1
ATOM 549 C C . GLU A 1 73 ? -0.394 -3.746 -8.211 1.00 94.25 73 GLU A C 1
ATOM 551 O O . GLU A 1 73 ? 0.692 -3.751 -8.791 1.00 94.25 73 GLU A O 1
ATOM 556 N N . LEU A 1 74 ? -0.485 -3.932 -6.896 1.00 92.56 74 LEU A N 1
ATOM 557 C CA . LEU A 1 74 ? 0.676 -4.106 -6.029 1.00 92.56 74 LEU A CA 1
ATOM 558 C C . LEU A 1 74 ? 1.550 -5.283 -6.479 1.00 92.56 74 LEU A C 1
ATOM 560 O O . LEU A 1 74 ? 2.778 -5.194 -6.520 1.00 92.56 74 LEU A O 1
ATOM 564 N N . ALA A 1 75 ? 0.920 -6.393 -6.865 1.00 89.56 75 ALA A N 1
ATOM 565 C CA . ALA A 1 75 ? 1.619 -7.590 -7.307 1.00 89.56 75 ALA A CA 1
ATOM 566 C C . ALA A 1 75 ? 2.410 -7.390 -8.613 1.00 89.56 75 ALA A C 1
ATOM 568 O O . ALA A 1 75 ? 3.408 -8.084 -8.830 1.00 89.56 75 ALA A O 1
ATOM 569 N N . LYS A 1 76 ? 2.028 -6.425 -9.463 1.00 91.88 76 LYS A N 1
ATOM 570 C CA . LYS A 1 76 ? 2.773 -6.088 -10.689 1.00 91.88 76 LYS A CA 1
ATOM 571 C C . LYS A 1 76 ? 4.171 -5.545 -10.401 1.00 91.88 76 LYS A C 1
ATOM 573 O O . LYS A 1 76 ? 5.062 -5.762 -11.219 1.00 91.88 76 LYS A O 1
ATOM 578 N N . ILE A 1 77 ? 4.389 -4.915 -9.244 1.00 91.69 77 ILE A N 1
ATOM 579 C CA . ILE A 1 77 ? 5.716 -4.432 -8.827 1.00 91.69 77 ILE A CA 1
ATOM 580 C C . ILE A 1 77 ? 6.710 -5.596 -8.797 1.00 91.69 77 ILE A C 1
ATOM 582 O O . ILE A 1 77 ? 7.771 -5.516 -9.410 1.00 91.69 77 ILE A O 1
ATOM 586 N N . SER A 1 78 ? 6.334 -6.714 -8.168 1.00 85.81 78 SER A N 1
ATOM 587 C CA . SER A 1 78 ? 7.208 -7.891 -8.076 1.00 85.81 78 SER A CA 1
ATOM 588 C C . SER A 1 78 ? 7.570 -8.477 -9.448 1.00 85.81 78 SER A C 1
ATOM 590 O O . SER A 1 78 ? 8.709 -8.892 -9.653 1.00 85.81 78 SER A O 1
ATOM 592 N N . GLU A 1 79 ? 6.649 -8.435 -10.419 1.00 87.12 79 GLU A N 1
ATOM 593 C CA . GLU A 1 79 ? 6.931 -8.866 -11.794 1.00 87.12 79 GLU A CA 1
ATOM 594 C C . GLU A 1 79 ? 7.898 -7.941 -12.513 1.00 87.12 79 GLU A C 1
ATOM 596 O O . GLU A 1 79 ? 8.802 -8.426 -13.189 1.00 87.12 79 GLU A O 1
ATOM 601 N N . LEU A 1 80 ? 7.718 -6.626 -12.366 1.00 90.88 80 LEU A N 1
ATOM 602 C CA . LEU A 1 80 ? 8.596 -5.635 -12.984 1.00 90.88 80 LEU A CA 1
ATOM 603 C C . LEU A 1 80 ? 10.026 -5.783 -12.473 1.00 90.88 80 LEU A C 1
ATOM 605 O O . LEU A 1 80 ? 10.955 -5.778 -13.276 1.00 90.88 80 LEU A O 1
ATOM 609 N N . TYR A 1 81 ? 10.201 -5.995 -11.168 1.00 84.69 81 TYR A N 1
ATOM 610 C CA . TYR A 1 81 ? 11.517 -6.259 -10.587 1.00 84.69 81 TYR A CA 1
ATOM 611 C C . TYR A 1 81 ? 12.116 -7.568 -11.085 1.00 84.69 81 TYR A C 1
ATOM 613 O O . TYR A 1 81 ? 13.278 -7.585 -11.486 1.00 84.69 81 TYR A O 1
ATOM 621 N N . ARG A 1 82 ? 11.324 -8.646 -11.116 1.00 84.94 82 ARG A N 1
ATOM 622 C CA . ARG A 1 82 ? 11.771 -9.947 -11.620 1.00 84.94 82 ARG A CA 1
ATOM 623 C C . ARG A 1 82 ? 12.318 -9.833 -13.045 1.00 84.94 82 ARG A C 1
ATOM 625 O O . ARG A 1 82 ? 13.479 -10.166 -13.265 1.00 84.94 82 ARG A O 1
ATOM 632 N N . VAL A 1 83 ? 11.526 -9.316 -13.990 1.00 85.94 83 VAL A N 1
ATOM 633 C CA . VAL A 1 83 ? 11.966 -9.230 -15.396 1.00 85.94 83 VAL A CA 1
ATOM 634 C C . VAL A 1 83 ? 13.091 -8.231 -15.596 1.00 85.94 83 VAL A C 1
ATOM 636 O O . VAL A 1 83 ? 13.972 -8.458 -16.421 1.00 85.94 83 VAL A O 1
ATOM 639 N N . ALA A 1 84 ? 13.104 -7.137 -14.835 1.00 85.12 84 ALA A N 1
ATOM 640 C CA . ALA A 1 84 ? 14.176 -6.172 -14.954 1.00 85.12 84 ALA A CA 1
ATOM 641 C C . ALA A 1 84 ? 15.502 -6.795 -14.476 1.00 85.12 84 ALA A C 1
ATOM 643 O O . ALA A 1 84 ? 16.496 -6.680 -15.191 1.00 85.12 84 ALA A O 1
ATOM 644 N N . ILE A 1 85 ? 15.520 -7.543 -13.363 1.00 82.00 85 ILE A N 1
ATOM 645 C CA . ILE A 1 85 ? 16.727 -8.230 -12.869 1.00 82.00 85 ILE A CA 1
ATOM 646 C C . ILE A 1 85 ? 17.160 -9.309 -13.864 1.00 82.00 85 ILE A C 1
ATOM 648 O O . ILE A 1 85 ? 18.316 -9.316 -14.278 1.00 82.00 85 ILE A O 1
ATOM 652 N N . GLU A 1 86 ? 16.242 -10.179 -14.295 1.00 84.62 86 GLU A N 1
ATOM 653 C CA . GLU A 1 86 ? 16.529 -11.240 -15.273 1.00 84.62 86 GLU A CA 1
ATOM 654 C C . GLU A 1 86 ? 17.145 -10.671 -16.560 1.00 84.62 86 GLU A C 1
ATOM 656 O O . GLU A 1 86 ? 18.175 -11.170 -17.014 1.00 84.62 86 GLU A O 1
ATOM 661 N N . SER A 1 87 ? 16.602 -9.563 -17.081 1.00 85.44 87 SER A N 1
ATOM 662 C CA . SER A 1 87 ? 17.120 -8.909 -18.293 1.00 85.44 87 SER A CA 1
ATOM 663 C C . SER A 1 87 ? 18.545 -8.358 -18.137 1.00 85.44 87 SER A C 1
ATOM 665 O O . SER A 1 87 ? 19.270 -8.220 -19.119 1.00 85.44 87 SER A O 1
ATOM 667 N N . GLN A 1 88 ? 18.962 -8.038 -16.905 1.00 83.25 88 GLN A N 1
ATOM 668 C CA . GLN A 1 88 ? 20.313 -7.565 -16.585 1.00 83.25 88 GLN A CA 1
ATOM 669 C C . GLN A 1 88 ? 21.310 -8.700 -16.329 1.00 83.25 88 GLN A C 1
ATOM 671 O O . GLN A 1 88 ? 22.519 -8.445 -16.300 1.00 83.25 88 GLN A O 1
ATOM 676 N N . LEU A 1 89 ? 20.818 -9.916 -16.085 1.00 81.06 89 LEU A N 1
ATOM 677 C CA . LEU A 1 89 ? 21.630 -11.111 -15.866 1.00 81.06 89 LEU A CA 1
ATOM 678 C C . LEU A 1 89 ? 21.905 -11.852 -17.176 1.00 81.06 89 LEU A C 1
ATOM 680 O O . LEU A 1 89 ? 23.006 -12.365 -17.359 1.00 81.06 89 LEU A O 1
ATOM 684 N N . SER A 1 90 ? 20.937 -11.886 -18.093 1.00 79.50 90 SER A N 1
ATOM 685 C CA . SER A 1 90 ? 21.105 -12.444 -19.435 1.00 79.50 90 SER A CA 1
ATOM 686 C C . SER A 1 90 ? 20.093 -11.828 -20.404 1.00 79.50 90 SER A C 1
ATOM 688 O O . SER A 1 90 ? 18.907 -11.729 -20.092 1.00 79.50 90 SER A O 1
ATOM 690 N N . SER A 1 91 ? 20.556 -11.432 -21.595 1.00 67.81 91 SER A N 1
ATOM 691 C CA . SER A 1 91 ? 19.724 -10.791 -22.627 1.00 67.81 91 SER A CA 1
ATOM 692 C C . SER A 1 91 ? 18.581 -11.681 -23.119 1.00 67.81 91 SER A C 1
ATOM 694 O O . SER A 1 91 ? 17.539 -11.162 -23.516 1.00 67.81 91 SER A O 1
ATOM 696 N N . ASP A 1 92 ? 18.756 -13.002 -23.034 1.00 74.12 92 ASP A N 1
ATOM 697 C CA . ASP A 1 92 ? 17.806 -13.997 -23.542 1.00 74.12 92 ASP A CA 1
ATOM 698 C C . ASP A 1 92 ? 16.951 -14.613 -22.420 1.00 74.12 92 ASP A C 1
ATOM 700 O O . ASP A 1 92 ? 16.144 -15.507 -22.667 1.00 74.12 92 ASP A O 1
ATOM 704 N N . ALA A 1 93 ? 17.111 -14.155 -21.170 1.00 76.00 93 ALA A N 1
ATOM 705 C CA . ALA A 1 93 ? 16.409 -14.730 -20.020 1.00 76.00 93 ALA A CA 1
ATOM 706 C C . ALA A 1 93 ? 14.917 -14.368 -19.950 1.00 76.00 93 ALA A C 1
ATOM 708 O O . ALA A 1 93 ? 14.171 -15.034 -19.235 1.00 76.00 93 ALA A O 1
ATOM 709 N N . VAL A 1 94 ? 14.472 -13.331 -20.669 1.00 85.75 94 VAL A N 1
ATOM 710 C CA . VAL A 1 94 ? 13.101 -12.816 -20.565 1.00 85.75 94 VAL A CA 1
ATOM 711 C C . VAL A 1 94 ? 12.350 -12.994 -21.880 1.00 85.75 94 VAL A C 1
ATOM 713 O O . VAL A 1 94 ? 12.618 -12.310 -22.868 1.00 85.75 94 VAL A O 1
ATOM 716 N N . ASP A 1 95 ? 11.325 -13.848 -21.866 1.00 89.50 95 ASP A N 1
ATOM 717 C CA . ASP A 1 95 ? 10.293 -13.842 -22.903 1.00 89.50 95 ASP A CA 1
ATOM 718 C C . ASP A 1 95 ? 9.355 -12.648 -22.672 1.00 89.50 95 ASP A C 1
ATOM 720 O O . ASP A 1 95 ? 8.409 -12.703 -21.881 1.00 89.50 95 ASP A O 1
ATOM 724 N N . TRP A 1 96 ? 9.624 -11.544 -23.369 1.00 89.88 96 TRP A N 1
ATOM 725 C CA . TRP A 1 96 ? 8.839 -10.314 -23.258 1.00 89.88 96 TRP A CA 1
ATOM 726 C C . TRP A 1 96 ? 7.387 -10.483 -23.712 1.00 89.88 96 TRP A C 1
ATOM 728 O O . TRP A 1 96 ? 6.496 -9.845 -23.151 1.00 89.88 96 TRP A O 1
ATOM 738 N N . ASN A 1 97 ? 7.102 -11.371 -24.668 1.00 88.94 97 ASN A N 1
ATOM 739 C CA . ASN A 1 97 ? 5.726 -11.633 -25.088 1.00 88.94 97 ASN A CA 1
ATOM 740 C C . ASN A 1 97 ? 4.949 -12.359 -23.989 1.00 88.94 97 ASN A C 1
ATOM 742 O O . ASN A 1 97 ? 3.808 -11.981 -23.695 1.00 88.94 97 ASN A O 1
ATOM 746 N N . ALA A 1 98 ? 5.566 -13.367 -23.366 1.00 88.06 98 ALA A N 1
ATOM 747 C CA . ALA A 1 98 ? 5.000 -14.042 -22.206 1.00 88.06 98 ALA A CA 1
ATOM 748 C C . ALA A 1 98 ? 4.847 -13.076 -21.027 1.00 88.06 98 ALA A C 1
ATOM 750 O O . ALA A 1 98 ? 3.763 -13.015 -20.451 1.00 88.06 98 ALA A O 1
ATOM 751 N N . PHE A 1 99 ? 5.856 -12.247 -20.737 1.00 89.25 99 PHE A N 1
ATOM 752 C CA . PHE A 1 99 ? 5.768 -11.220 -19.701 1.00 89.25 99 PHE A CA 1
ATOM 753 C C . PHE A 1 99 ? 4.600 -10.269 -19.944 1.00 89.25 99 PHE A C 1
ATOM 755 O O . PHE A 1 99 ? 3.776 -10.112 -19.058 1.00 89.25 99 PHE A O 1
ATOM 762 N N . TRP A 1 100 ? 4.465 -9.653 -21.122 1.00 90.31 100 TRP A N 1
ATOM 763 C CA . TRP A 1 100 ? 3.378 -8.699 -21.373 1.00 90.31 100 TRP A CA 1
ATOM 764 C C . TRP A 1 100 ? 2.005 -9.355 -21.359 1.00 90.31 100 TRP A C 1
ATOM 766 O O . TRP A 1 100 ? 1.022 -8.740 -20.942 1.00 90.31 100 TRP A O 1
ATOM 776 N N . LYS A 1 101 ? 1.922 -10.615 -21.791 1.00 87.12 101 LYS A N 1
ATOM 777 C CA . LYS A 1 101 ? 0.720 -11.421 -21.619 1.00 87.12 101 LYS A CA 1
ATOM 778 C C . LYS A 1 101 ? 0.419 -11.544 -20.125 1.00 87.12 101 LYS A C 1
ATOM 780 O O . LYS A 1 101 ? -0.623 -11.072 -19.681 1.00 87.12 101 LYS A O 1
ATOM 785 N N . GLU A 1 102 ? 1.346 -12.094 -19.348 1.00 83.94 102 GLU A N 1
ATOM 786 C CA . GLU A 1 102 ? 1.205 -12.302 -17.908 1.00 83.94 102 GLU A CA 1
ATOM 787 C C . GLU A 1 102 ? 0.954 -11.011 -17.142 1.00 83.94 102 GLU A C 1
ATOM 789 O O . GLU A 1 102 ? 0.076 -11.006 -16.294 1.00 83.94 102 GLU A O 1
ATOM 794 N N . PHE A 1 103 ? 1.628 -9.906 -17.460 1.00 86.19 103 PHE A N 1
ATOM 795 C CA . PHE A 1 103 ? 1.486 -8.586 -16.845 1.00 86.19 103 PHE A CA 1
ATOM 796 C C . PHE A 1 103 ? 0.040 -8.072 -16.903 1.00 86.19 103 PHE A C 1
ATOM 798 O O . PHE A 1 103 ? -0.418 -7.436 -15.952 1.00 86.19 103 PHE A O 1
ATOM 805 N N . ASN A 1 104 ? -0.718 -8.479 -17.922 1.00 82.38 104 ASN A N 1
ATOM 806 C CA . ASN A 1 104 ? -2.148 -8.202 -18.047 1.00 82.38 104 ASN A CA 1
ATOM 807 C C . ASN A 1 104 ? -3.055 -9.260 -17.382 1.00 82.38 104 ASN A C 1
ATOM 809 O O . ASN A 1 104 ? -4.213 -8.974 -17.105 1.00 82.38 104 ASN A O 1
ATOM 813 N N . TYR A 1 105 ? -2.561 -10.468 -17.083 1.00 76.44 105 TYR A N 1
ATOM 814 C CA . TYR A 1 105 ? -3.319 -11.497 -16.356 1.00 76.44 105 TYR A CA 1
ATOM 815 C C . TYR A 1 105 ? -3.180 -11.361 -14.831 1.00 76.44 105 TYR A C 1
ATOM 817 O O . TYR A 1 105 ? -2.086 -11.257 -14.282 1.00 76.44 105 TYR A O 1
ATOM 825 N N . HIS A 1 106 ? -4.299 -11.414 -14.111 1.00 68.50 106 HIS A N 1
ATOM 826 C CA . HIS A 1 106 ? -4.340 -11.061 -12.685 1.00 68.50 106 HIS A CA 1
ATOM 827 C C . HIS A 1 106 ? -4.043 -12.225 -11.711 1.00 68.50 106 HIS A C 1
ATOM 829 O O . HIS A 1 106 ? -3.561 -11.994 -10.605 1.00 68.50 106 HIS A O 1
ATOM 835 N N . LYS A 1 107 ? -4.271 -13.487 -12.110 1.00 61.78 107 LYS A N 1
ATOM 836 C CA . LYS A 1 107 ? -4.269 -14.654 -11.194 1.00 61.78 107 LYS A CA 1
ATOM 837 C C . LYS A 1 107 ? -2.899 -15.100 -10.634 1.00 61.78 107 LYS A C 1
ATOM 839 O O . LYS A 1 107 ? -2.845 -15.401 -9.448 1.00 61.78 107 LYS A O 1
ATOM 844 N N . PRO A 1 108 ? -1.790 -15.159 -11.401 1.00 56.97 108 PRO A N 1
ATOM 845 C CA . PRO A 1 108 ? -0.549 -15.780 -10.904 1.00 56.97 108 PRO A CA 1
ATOM 846 C C . PRO A 1 108 ? 0.275 -14.930 -9.920 1.00 56.97 108 PRO A C 1
ATOM 848 O O . PRO A 1 108 ? 1.203 -15.441 -9.293 1.00 56.97 108 PRO A O 1
ATOM 851 N N . LYS A 1 109 ? -0.012 -13.627 -9.799 1.00 67.69 109 LYS A N 1
ATOM 852 C CA . LYS A 1 109 ? 0.935 -12.655 -9.218 1.00 67.69 109 LYS A CA 1
ATOM 853 C C . LYS A 1 109 ? 0.739 -12.385 -7.732 1.00 67.69 109 LYS A C 1
ATOM 855 O O . LYS A 1 109 ? 1.684 -12.015 -7.044 1.00 67.69 109 LYS A O 1
ATOM 860 N N . GLN A 1 110 ? -0.471 -12.587 -7.219 1.00 67.44 110 GLN A N 1
ATOM 861 C CA . GLN A 1 110 ? -0.836 -12.183 -5.855 1.00 67.44 110 GLN A CA 1
ATOM 862 C C . GLN A 1 110 ? 0.009 -12.906 -4.787 1.00 67.44 110 GLN A C 1
ATOM 864 O O . GLN A 1 110 ? 0.424 -12.297 -3.802 1.00 67.44 110 GLN A O 1
ATOM 869 N N . LYS A 1 111 ? 0.387 -14.167 -5.042 1.00 69.62 111 LYS A N 1
ATOM 870 C CA . LYS A 1 111 ? 1.335 -14.923 -4.206 1.00 69.62 111 LYS A CA 1
ATOM 871 C C . LYS A 1 111 ? 2.713 -14.254 -4.129 1.00 69.62 111 LYS A C 1
ATOM 873 O O . LYS A 1 111 ? 3.301 -14.159 -3.051 1.00 69.62 111 LYS A O 1
ATOM 878 N N . ARG A 1 112 ? 3.234 -13.774 -5.263 1.00 69.62 112 ARG A N 1
ATOM 879 C CA . ARG A 1 112 ? 4.583 -13.192 -5.365 1.00 69.62 112 ARG A CA 1
ATOM 880 C C . ARG A 1 112 ? 4.696 -11.881 -4.587 1.00 69.62 112 ARG A C 1
ATOM 882 O O . ARG A 1 112 ? 5.734 -11.653 -3.978 1.00 69.62 112 ARG A O 1
ATOM 889 N N . ALA A 1 113 ? 3.612 -11.107 -4.476 1.00 66.75 113 ALA A N 1
ATOM 890 C CA . ALA A 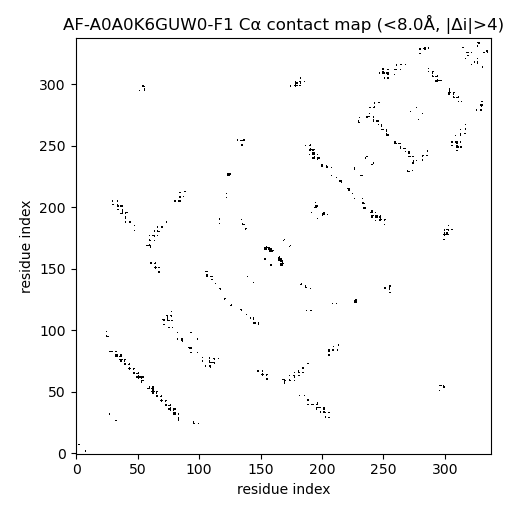1 113 ? 3.562 -9.915 -3.621 1.00 66.75 113 ALA A CA 1
ATOM 891 C C . ALA A 1 113 ? 3.871 -10.226 -2.141 1.00 66.75 113 ALA A C 1
ATOM 893 O O . ALA A 1 113 ? 4.519 -9.434 -1.462 1.00 66.75 113 ALA A O 1
ATOM 894 N N . THR A 1 114 ? 3.461 -11.402 -1.651 1.00 65.62 114 THR A N 1
ATOM 895 C CA . THR A 1 114 ? 3.739 -11.841 -0.271 1.00 65.62 114 THR A CA 1
ATOM 896 C C . THR A 1 114 ? 5.204 -12.229 -0.079 1.00 65.62 114 THR A C 1
ATOM 898 O O . THR A 1 114 ? 5.802 -11.910 0.946 1.00 65.62 114 THR A O 1
ATOM 901 N N . ALA A 1 115 ? 5.796 -12.901 -1.069 1.00 61.53 115 ALA A N 1
ATOM 902 C CA . ALA A 1 115 ? 7.199 -13.304 -1.026 1.00 61.53 115 ALA A 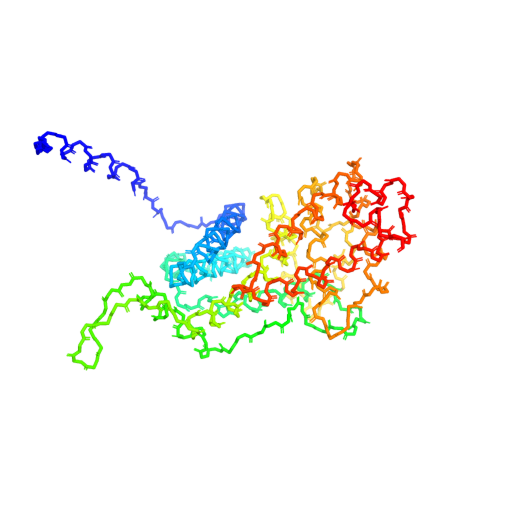CA 1
ATOM 903 C C . ALA A 1 115 ? 8.149 -12.112 -1.206 1.00 61.53 115 ALA A C 1
ATOM 905 O O . ALA A 1 115 ? 9.190 -12.061 -0.557 1.00 61.53 115 ALA A O 1
ATOM 906 N N . TYR A 1 116 ? 7.774 -11.140 -2.041 1.00 67.44 116 TYR A N 1
ATOM 907 C CA . TYR A 1 116 ? 8.601 -9.985 -2.375 1.00 67.44 116 TYR A CA 1
ATOM 908 C C . TYR A 1 116 ? 9.017 -9.196 -1.125 1.00 67.44 116 TYR A C 1
ATOM 910 O O . TYR A 1 116 ? 10.207 -8.989 -0.925 1.00 67.44 116 TYR A O 1
ATOM 918 N N . GLY A 1 117 ? 8.093 -8.898 -0.204 1.00 61.41 117 GLY A N 1
ATOM 919 C CA . GLY A 1 117 ? 8.426 -8.230 1.064 1.00 61.41 117 GLY A CA 1
ATOM 920 C C . GLY A 1 117 ? 9.452 -8.971 1.935 1.00 61.41 117 GLY A C 1
ATOM 921 O O . GLY A 1 117 ? 10.279 -8.350 2.598 1.00 61.41 117 GLY A O 1
ATOM 922 N N . ASN A 1 118 ? 9.446 -10.306 1.903 1.00 58.81 118 ASN A N 1
ATOM 923 C CA . ASN A 1 118 ? 10.414 -11.132 2.628 1.00 58.81 118 ASN A CA 1
ATOM 924 C C . ASN A 1 118 ? 11.770 -11.213 1.916 1.00 58.81 118 ASN A C 1
ATOM 926 O O . ASN A 1 118 ? 12.805 -11.177 2.577 1.00 58.81 118 ASN A O 1
ATOM 930 N N . VAL A 1 119 ? 11.767 -11.287 0.583 1.00 58.16 119 VAL A N 1
ATOM 931 C CA . VAL A 1 119 ? 12.983 -11.266 -0.241 1.00 58.16 119 VAL A CA 1
ATOM 932 C C . VAL A 1 119 ? 13.700 -9.923 -0.104 1.00 58.16 119 VAL A C 1
ATOM 934 O O . VAL A 1 119 ? 14.915 -9.913 0.062 1.00 58.16 119 VAL A O 1
ATOM 937 N N . ILE A 1 120 ? 12.962 -8.807 -0.065 1.00 56.88 120 ILE A N 1
ATOM 938 C CA . ILE A 1 120 ? 13.532 -7.471 0.153 1.00 56.88 120 ILE A CA 1
ATOM 939 C C . ILE A 1 120 ? 14.325 -7.400 1.464 1.00 56.88 120 ILE A C 1
ATOM 941 O O . ILE A 1 120 ? 15.386 -6.792 1.479 1.00 56.88 120 ILE A O 1
ATOM 945 N N . ARG A 1 121 ? 13.887 -8.059 2.545 1.00 54.25 121 ARG A N 1
ATOM 946 C CA . ARG A 1 121 ? 14.642 -8.082 3.815 1.00 54.25 121 ARG A CA 1
ATOM 947 C C . ARG A 1 121 ? 15.951 -8.854 3.729 1.00 54.25 121 ARG A C 1
ATOM 949 O O . ARG A 1 121 ? 16.958 -8.413 4.274 1.00 54.25 121 ARG A O 1
ATOM 956 N N . GLY A 1 122 ? 15.937 -9.991 3.032 1.00 51.34 122 GLY A N 1
ATOM 957 C CA . GLY A 1 122 ? 17.151 -10.771 2.781 1.00 51.34 122 GLY A CA 1
ATOM 958 C C . GLY A 1 122 ? 18.154 -10.016 1.903 1.00 51.34 122 GLY A C 1
ATOM 959 O O . GLY A 1 122 ? 19.355 -10.107 2.129 1.00 51.34 122 GLY A O 1
ATOM 960 N N . VAL A 1 123 ? 17.650 -9.228 0.949 1.00 47.00 123 VAL A N 1
ATOM 961 C CA . VAL A 1 123 ? 18.428 -8.351 0.059 1.00 47.00 123 VAL A CA 1
ATOM 962 C C . VAL A 1 123 ? 18.940 -7.117 0.822 1.00 47.00 123 VAL A C 1
ATOM 964 O O . VAL A 1 123 ? 20.108 -6.767 0.739 1.00 47.00 123 VAL A O 1
ATOM 967 N N . ALA A 1 124 ? 18.131 -6.475 1.663 1.00 45.97 124 ALA A N 1
ATOM 968 C CA . ALA A 1 124 ? 18.522 -5.284 2.426 1.00 45.97 124 ALA A CA 1
ATOM 969 C C . ALA A 1 124 ? 19.445 -5.564 3.634 1.00 45.97 124 ALA A C 1
ATOM 971 O O . ALA A 1 124 ? 19.734 -4.652 4.402 1.00 45.97 124 ALA A O 1
ATOM 972 N N . GLY A 1 125 ? 19.904 -6.806 3.831 1.00 47.22 125 GLY A N 1
ATOM 973 C CA . GLY A 1 125 ? 20.828 -7.149 4.917 1.00 47.22 125 GLY A CA 1
ATOM 974 C C . GLY A 1 125 ? 20.234 -6.999 6.324 1.00 47.22 125 GLY A C 1
ATOM 975 O O . GLY A 1 125 ? 20.985 -6.956 7.296 1.00 47.22 125 GLY A O 1
ATOM 976 N N . GLU A 1 126 ? 18.903 -6.946 6.467 1.00 52.28 126 GLU A N 1
ATOM 977 C CA . GLU A 1 126 ? 18.200 -6.815 7.755 1.00 52.28 126 GLU A CA 1
ATOM 978 C C . GLU A 1 126 ? 18.190 -8.154 8.538 1.00 52.28 126 GLU A C 1
ATOM 980 O O . GLU A 1 126 ? 17.157 -8.615 9.024 1.00 52.28 126 GLU A O 1
ATOM 985 N N . VAL A 1 127 ? 19.352 -8.809 8.668 1.00 43.19 127 VAL A N 1
ATOM 986 C CA . VAL A 1 127 ? 19.564 -10.043 9.451 1.00 43.19 127 VAL A CA 1
ATOM 987 C C . VAL A 1 127 ? 20.314 -9.712 10.744 1.00 43.19 127 VAL A C 1
ATOM 989 O O . VAL A 1 127 ? 21.309 -10.337 11.082 1.00 43.19 127 VAL A O 1
ATOM 992 N N . ASN A 1 128 ? 19.855 -8.706 11.489 1.00 39.34 128 ASN A N 1
ATOM 993 C CA . ASN A 1 128 ? 20.450 -8.354 12.780 1.00 39.34 128 ASN A CA 1
ATOM 994 C C . ASN A 1 128 ? 19.430 -8.496 13.910 1.00 39.34 128 ASN A C 1
ATOM 996 O O . ASN A 1 128 ? 18.817 -7.523 14.317 1.00 39.34 128 ASN A O 1
ATOM 1000 N N . GLY A 1 129 ? 19.269 -9.716 14.432 1.00 38.28 129 GLY A N 1
ATOM 1001 C CA . GLY A 1 129 ? 18.929 -9.952 15.846 1.00 38.28 129 GLY A CA 1
ATOM 1002 C C . GLY A 1 129 ? 17.612 -9.387 16.398 1.00 38.28 129 GLY A C 1
ATOM 1003 O O . GLY A 1 129 ? 17.536 -9.135 17.598 1.00 38.28 129 GLY A O 1
ATOM 1004 N N . LEU A 1 130 ? 16.580 -9.193 15.576 1.00 39.09 130 LEU A N 1
ATOM 1005 C CA . LEU A 1 130 ? 15.286 -8.667 16.028 1.00 39.09 130 LEU A CA 1
ATOM 1006 C C . LEU A 1 130 ? 14.312 -9.795 16.380 1.00 39.09 130 LEU A C 1
ATOM 1008 O O . LEU A 1 130 ? 14.172 -10.776 15.652 1.00 39.09 130 LEU A O 1
ATOM 1012 N N . SER A 1 131 ? 13.593 -9.623 17.487 1.00 39.44 131 SER A N 1
ATOM 1013 C CA . SER A 1 131 ? 12.626 -10.572 18.056 1.00 39.44 131 SER A CA 1
ATOM 1014 C C . SER A 1 131 ? 11.338 -10.743 17.239 1.00 39.44 131 SER A C 1
ATOM 1016 O O . SER A 1 131 ? 10.463 -11.513 17.636 1.00 39.44 131 SER A O 1
ATOM 1018 N N . ASN A 1 132 ? 11.216 -10.075 16.089 1.00 47.03 132 ASN A N 1
ATOM 1019 C CA . ASN A 1 132 ? 10.091 -10.245 15.183 1.00 47.03 132 ASN A CA 1
ATOM 1020 C C . ASN A 1 132 ? 10.559 -10.599 13.758 1.00 47.03 132 ASN A C 1
ATOM 1022 O O . ASN A 1 132 ? 10.921 -9.714 12.985 1.00 47.03 132 ASN A O 1
ATOM 1026 N N . PRO A 1 133 ? 10.553 -11.890 13.382 1.00 52.31 133 PRO A N 1
ATOM 1027 C CA . PRO A 1 133 ? 11.079 -12.345 12.099 1.00 52.31 133 PRO A CA 1
ATOM 1028 C C . PRO A 1 133 ? 10.173 -12.015 10.902 1.00 52.31 133 PRO A C 1
ATOM 1030 O O . PRO A 1 133 ? 10.551 -12.294 9.764 1.00 52.31 133 PRO A O 1
ATOM 1033 N N . LEU A 1 134 ? 8.988 -11.418 11.084 1.00 61.25 134 LEU A N 1
ATOM 1034 C CA . LEU A 1 134 ? 7.991 -11.217 10.022 1.00 61.25 134 LEU A CA 1
ATOM 1035 C C . LEU A 1 134 ? 7.596 -9.734 9.927 1.00 61.25 134 LEU A C 1
ATOM 1037 O O . LEU A 1 134 ? 7.270 -9.149 10.952 1.00 61.25 134 LEU A O 1
ATOM 1041 N N . PRO A 1 135 ? 7.593 -9.103 8.735 1.00 66.88 135 PRO A N 1
ATOM 1042 C CA . PRO A 1 135 ? 7.371 -7.669 8.614 1.00 66.88 135 PRO A CA 1
ATOM 1043 C C . PRO A 1 135 ? 5.882 -7.307 8.569 1.00 66.88 135 PRO A C 1
ATOM 1045 O O . PRO A 1 135 ? 5.516 -6.139 8.503 1.00 66.88 135 PRO A O 1
ATOM 1048 N N . TYR A 1 136 ? 5.034 -8.332 8.594 1.00 76.00 136 TYR A N 1
ATOM 1049 C CA . TYR A 1 136 ? 3.599 -8.287 8.406 1.00 76.00 136 TYR A CA 1
ATOM 1050 C C . TYR A 1 136 ? 2.948 -9.078 9.530 1.00 76.00 136 TYR A C 1
ATOM 1052 O O . TYR A 1 136 ? 3.475 -10.118 9.940 1.00 76.00 136 TYR A O 1
ATOM 1060 N N . LYS A 1 137 ? 1.777 -8.622 9.979 1.00 73.56 137 LYS A N 1
ATOM 1061 C CA . LYS A 1 137 ? 0.941 -9.388 10.909 1.00 73.56 137 LYS A CA 1
ATOM 1062 C C . LYS A 1 137 ? 0.275 -10.551 10.194 1.00 73.56 137 LYS A C 1
ATOM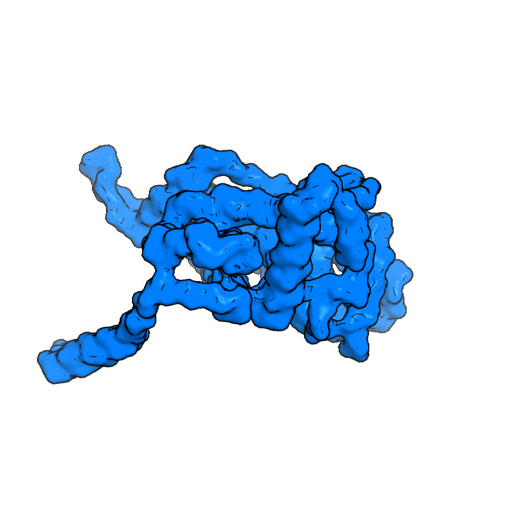 1064 O O . LYS A 1 137 ? 0.179 -11.648 10.736 1.00 73.56 137 LYS A O 1
ATOM 1069 N N . SER A 1 138 ? -0.214 -10.273 8.987 1.00 72.19 138 SER A N 1
ATOM 1070 C CA . SER A 1 138 ? -1.129 -11.157 8.277 1.00 72.19 138 SER A CA 1
ATOM 1071 C C . SER A 1 138 ? -0.463 -11.782 7.060 1.00 72.19 138 SER A C 1
ATOM 1073 O O . SER A 1 138 ? 0.180 -11.100 6.258 1.00 72.19 138 SER A O 1
ATOM 1075 N N . TYR A 1 139 ? -0.680 -13.084 6.891 1.00 76.75 139 TYR A N 1
ATOM 1076 C CA . TYR A 1 139 ? -0.285 -13.865 5.723 1.00 76.75 139 TYR A CA 1
ATOM 1077 C C . TYR A 1 139 ? -1.488 -14.660 5.232 1.00 76.75 139 TYR A C 1
ATOM 1079 O O . TYR A 1 139 ? -2.214 -15.248 6.030 1.00 76.75 139 TYR A O 1
ATOM 1087 N N . PHE A 1 140 ? -1.687 -14.685 3.918 1.00 82.31 140 PHE A N 1
ATOM 1088 C CA . PHE A 1 140 ? -2.720 -15.495 3.287 1.00 82.31 140 PHE A CA 1
ATOM 1089 C C . PHE A 1 140 ? -2.114 -16.747 2.662 1.00 82.31 140 PHE A C 1
ATOM 1091 O O . PHE A 1 140 ? -0.969 -16.729 2.208 1.00 82.31 140 PHE A O 1
ATOM 1098 N N . SER A 1 141 ? -2.888 -17.833 2.666 1.00 80.88 141 SER A N 1
ATOM 1099 C CA . SER A 1 141 ? -2.518 -19.081 2.005 1.00 80.88 141 SER A CA 1
ATOM 1100 C C . SER A 1 141 ? -2.657 -18.964 0.485 1.00 80.88 141 SER A C 1
ATOM 1102 O O . SER A 1 141 ? -3.334 -18.073 -0.035 1.00 80.88 141 SER A O 1
ATOM 1104 N N . ASP A 1 142 ? -2.047 -19.910 -0.231 1.00 76.06 142 ASP A N 1
ATOM 1105 C CA . ASP A 1 142 ? -2.200 -20.034 -1.685 1.00 76.06 142 ASP A CA 1
ATOM 1106 C C . ASP A 1 142 ? -3.675 -20.195 -2.092 1.00 76.06 142 ASP A C 1
ATOM 1108 O O . ASP A 1 142 ? -4.120 -19.584 -3.068 1.00 76.06 142 ASP A O 1
ATOM 1112 N N . ASP A 1 143 ? -4.450 -20.939 -1.298 1.00 83.06 143 ASP A N 1
ATOM 1113 C CA . ASP A 1 143 ? -5.882 -21.142 -1.523 1.00 83.06 143 ASP A CA 1
ATOM 1114 C C . ASP A 1 143 ? -6.651 -19.816 -1.492 1.00 83.06 143 ASP A C 1
ATOM 1116 O O . ASP A 1 143 ? -7.482 -19.562 -2.367 1.00 83.06 143 ASP A O 1
ATOM 1120 N N . THR A 1 144 ? -6.329 -18.917 -0.553 1.00 85.25 144 THR A N 1
ATOM 1121 C CA . THR A 1 144 ? -6.953 -17.588 -0.481 1.00 85.25 144 THR A CA 1
ATOM 1122 C C . THR A 1 144 ? -6.769 -16.818 -1.789 1.00 85.25 144 THR A C 1
ATOM 1124 O O . THR A 1 144 ? -7.746 -16.291 -2.326 1.00 85.25 144 THR A O 1
ATOM 1127 N N . PHE A 1 145 ? -5.554 -16.798 -2.353 1.00 83.25 145 PHE A N 1
ATOM 1128 C CA . PHE A 1 145 ? -5.284 -16.120 -3.629 1.00 83.25 145 PHE A CA 1
ATOM 1129 C C . PHE A 1 145 ? -6.066 -16.741 -4.796 1.00 83.25 145 PHE A C 1
ATOM 1131 O O . PHE A 1 145 ? -6.578 -16.020 -5.655 1.00 83.25 145 PHE A O 1
ATOM 1138 N N . GLY A 1 146 ? -6.259 -18.064 -4.791 1.00 83.75 146 GLY A N 1
ATOM 1139 C CA . GLY A 1 146 ? -7.089 -18.767 -5.777 1.00 83.75 146 GLY A CA 1
ATOM 1140 C C . GLY A 1 146 ? -8.560 -18.322 -5.802 1.00 83.75 146 GLY A C 1
ATOM 1141 O O . GLY A 1 146 ? -9.248 -18.501 -6.815 1.00 83.75 146 GLY A O 1
ATOM 1142 N N . HIS A 1 147 ? -9.048 -17.702 -4.724 1.00 89.75 147 HIS A N 1
ATOM 1143 C CA . HIS A 1 147 ? -10.434 -17.257 -4.585 1.00 89.75 147 HIS A CA 1
ATOM 1144 C C . HIS A 1 147 ? -10.657 -15.757 -4.829 1.00 89.75 147 HIS A C 1
ATOM 1146 O O . HIS A 1 147 ? -11.805 -15.362 -5.053 1.00 89.75 147 HIS A O 1
ATOM 1152 N N . LEU A 1 148 ? -9.612 -14.921 -4.846 1.00 90.00 148 LEU A N 1
ATOM 1153 C CA . LEU A 1 148 ? -9.768 -13.459 -4.901 1.00 90.00 148 LEU A CA 1
ATOM 1154 C C . LEU A 1 148 ? -10.419 -12.953 -6.192 1.00 90.00 148 LEU A C 1
ATOM 1156 O O . LEU A 1 148 ? -11.279 -12.079 -6.133 1.00 90.00 148 LEU A O 1
ATOM 1160 N N . ASP A 1 149 ? -10.083 -13.532 -7.348 1.00 89.25 149 ASP A N 1
ATOM 1161 C CA . ASP A 1 149 ? -10.728 -13.159 -8.616 1.00 89.25 149 ASP A CA 1
ATOM 1162 C C . ASP A 1 149 ? -12.235 -13.448 -8.566 1.00 89.25 149 ASP A C 1
ATOM 1164 O O . ASP A 1 149 ? -13.046 -12.578 -8.870 1.00 89.25 149 ASP A O 1
ATOM 1168 N N . LYS A 1 150 ? -12.637 -14.626 -8.070 1.00 90.75 150 LYS A N 1
ATOM 1169 C CA . LYS A 1 150 ? -14.060 -14.959 -7.888 1.00 90.75 150 LYS A CA 1
ATOM 1170 C C . LYS A 1 150 ? -14.736 -14.025 -6.885 1.00 90.75 150 LYS A C 1
ATOM 1172 O O . LYS A 1 150 ? -15.870 -13.614 -7.117 1.00 90.75 150 LYS A O 1
ATOM 1177 N N . ALA A 1 151 ? -14.051 -13.670 -5.796 1.00 91.56 151 ALA A N 1
ATOM 1178 C CA . ALA A 1 151 ? -14.559 -12.711 -4.821 1.00 91.56 151 ALA A CA 1
ATOM 1179 C C . ALA A 1 151 ? -14.795 -11.336 -5.466 1.00 91.56 151 ALA A C 1
ATOM 1181 O O . ALA A 1 151 ? -15.879 -10.782 -5.310 1.00 91.56 151 ALA A O 1
ATOM 1182 N N . LYS A 1 152 ? -13.841 -10.828 -6.255 1.00 93.25 152 LYS A N 1
ATOM 1183 C CA . LYS A 1 152 ? -13.985 -9.591 -7.038 1.00 93.25 152 LYS A CA 1
ATOM 1184 C C . LYS A 1 152 ? -15.181 -9.664 -7.990 1.00 93.25 152 LYS A C 1
ATOM 1186 O O . LYS A 1 152 ? -16.023 -8.772 -7.970 1.00 93.25 152 LYS A O 1
ATOM 1191 N N . GLN A 1 153 ? -15.303 -10.736 -8.779 1.00 92.00 153 GLN A N 1
ATOM 1192 C CA . GLN A 1 153 ? -16.410 -10.888 -9.733 1.00 92.00 153 GLN A CA 1
ATOM 1193 C C . GLN A 1 153 ? -17.775 -10.907 -9.028 1.00 92.00 153 GLN A C 1
ATOM 1195 O O . GLN A 1 153 ? -18.659 -10.124 -9.376 1.00 92.00 153 GLN A O 1
ATOM 1200 N N . LYS A 1 154 ? -17.919 -11.714 -7.968 1.00 93.25 154 LYS A N 1
ATOM 1201 C CA . LYS A 1 154 ? -19.156 -11.832 -7.173 1.00 93.25 154 LYS A CA 1
ATOM 1202 C C . LYS A 1 154 ? -19.595 -10.512 -6.530 1.00 93.25 154 LYS A C 1
ATOM 1204 O O . LYS A 1 154 ? -20.775 -10.314 -6.257 1.00 93.25 154 LYS A O 1
ATOM 1209 N N . ASN A 1 155 ? -18.648 -9.623 -6.248 1.00 94.75 155 ASN A N 1
ATOM 1210 C CA . ASN A 1 155 ? -18.914 -8.353 -5.586 1.00 94.75 155 ASN A CA 1
ATOM 1211 C C . ASN A 1 155 ? -19.042 -7.166 -6.566 1.00 94.75 155 ASN A C 1
ATOM 1213 O O . ASN A 1 155 ? -19.510 -6.093 -6.166 1.00 94.75 155 ASN A O 1
ATOM 1217 N N . PHE A 1 156 ? -18.717 -7.361 -7.852 1.00 91.94 156 PHE A N 1
ATOM 1218 C CA . PHE A 1 156 ? -18.979 -6.390 -8.918 1.00 91.94 156 PHE A CA 1
ATOM 1219 C C . PHE A 1 156 ? -20.255 -6.680 -9.717 1.00 91.94 156 PHE A C 1
ATOM 1221 O O . PHE A 1 156 ? -20.993 -5.742 -10.049 1.00 91.94 156 PHE A O 1
ATOM 1228 N N . TYR A 1 157 ? -20.512 -7.949 -10.021 1.00 93.56 157 TYR A N 1
ATOM 1229 C CA . TYR A 1 157 ? -21.500 -8.360 -11.013 1.00 93.56 157 TYR A CA 1
ATOM 1230 C C . TYR A 1 157 ? -22.644 -9.152 -10.383 1.00 93.56 157 TYR A C 1
ATOM 1232 O O . TYR A 1 157 ? -22.487 -9.800 -9.350 1.00 93.56 157 TYR A O 1
ATOM 1240 N N . VAL A 1 158 ? -23.812 -9.080 -11.021 1.00 95.19 158 VAL A N 1
ATOM 1241 C CA . VAL A 1 158 ? -24.883 -10.053 -10.793 1.00 95.19 158 VAL A CA 1
ATOM 1242 C C . VAL A 1 158 ? -24.473 -11.341 -11.495 1.00 95.19 158 VAL A C 1
ATOM 1244 O O . VAL A 1 158 ? -24.046 -11.296 -12.646 1.00 95.19 158 VAL A O 1
ATOM 1247 N N . ASP A 1 159 ? -24.608 -12.466 -10.808 1.00 94.00 159 ASP A N 1
ATOM 1248 C CA . ASP A 1 159 ? -24.228 -13.781 -11.323 1.00 94.00 159 ASP A CA 1
ATOM 1249 C C . ASP A 1 159 ? -25.419 -14.750 -11.265 1.00 94.00 159 ASP A C 1
ATOM 1251 O O . ASP A 1 159 ? -26.411 -14.477 -10.586 1.00 94.00 159 ASP A O 1
ATOM 1255 N N . PHE A 1 160 ? -25.343 -15.876 -11.971 1.00 93.75 160 PHE A N 1
ATOM 1256 C CA . PHE A 1 160 ? -26.336 -16.948 -11.920 1.00 93.75 160 PHE A CA 1
ATOM 1257 C C . PHE A 1 160 ? -25.725 -18.184 -11.258 1.00 93.75 160 PHE A C 1
ATOM 1259 O O . PHE A 1 160 ? -24.980 -18.943 -11.875 1.00 93.75 160 PHE A O 1
ATOM 1266 N N . VAL A 1 161 ? -26.041 -18.382 -9.979 1.00 90.56 161 VAL A N 1
ATOM 1267 C CA . VAL A 1 161 ? -25.448 -19.424 -9.131 1.00 90.56 161 VAL A CA 1
ATOM 1268 C C . VAL A 1 161 ? -26.561 -20.295 -8.568 1.00 90.56 161 VAL A C 1
ATOM 1270 O O . VAL A 1 161 ? -27.559 -19.780 -8.067 1.00 90.56 161 VAL A O 1
ATOM 1273 N N . ASP A 1 162 ? -26.397 -21.616 -8.661 1.00 92.50 162 ASP A N 1
ATOM 1274 C CA . ASP A 1 162 ? -27.356 -22.612 -8.163 1.00 92.50 162 ASP A CA 1
ATOM 1275 C C . ASP A 1 162 ? -28.796 -22.375 -8.653 1.00 92.50 162 ASP A C 1
ATOM 1277 O O . ASP A 1 162 ? -29.762 -22.434 -7.891 1.00 92.50 162 ASP A O 1
ATOM 1281 N N . GLY A 1 163 ? -28.944 -22.061 -9.945 1.00 95.81 163 GLY A N 1
ATOM 1282 C CA . GLY A 1 163 ? -30.252 -21.894 -10.580 1.00 95.81 163 GLY A CA 1
ATOM 1283 C C . GLY A 1 163 ? -30.955 -20.561 -10.296 1.00 95.81 163 GLY A C 1
ATOM 1284 O O . GLY A 1 163 ? -32.128 -20.424 -10.641 1.00 95.81 163 GLY A O 1
ATOM 1285 N N . LYS A 1 164 ? -30.281 -19.576 -9.685 1.00 96.50 164 LYS A N 1
ATOM 1286 C CA . LYS A 1 164 ? -30.861 -18.254 -9.394 1.00 96.50 164 LYS A CA 1
ATOM 1287 C C . LYS A 1 164 ? -29.884 -17.108 -9.631 1.00 96.50 164 LYS A C 1
ATOM 1289 O O . LYS A 1 164 ? -28.675 -17.254 -9.469 1.00 96.50 164 LYS A O 1
ATOM 1294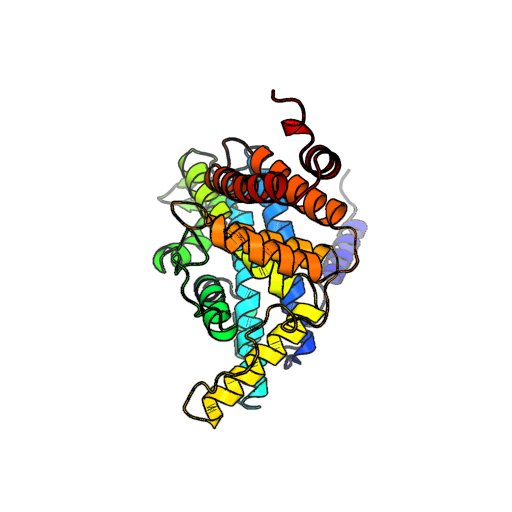 N N . PHE A 1 165 ? -30.431 -15.933 -9.937 1.00 96.88 165 PHE A N 1
ATOM 1295 C CA . PHE A 1 165 ? -29.650 -14.701 -9.960 1.00 96.88 165 PHE A CA 1
ATOM 1296 C C . PHE A 1 165 ? -29.259 -14.279 -8.541 1.00 96.88 165 PHE A C 1
ATOM 1298 O O . PHE A 1 165 ? -30.089 -14.242 -7.630 1.00 96.88 165 PHE A O 1
ATOM 1305 N N . VAL A 1 166 ? -27.987 -13.941 -8.365 1.00 94.62 166 VAL A N 1
ATOM 1306 C CA . VAL A 1 166 ? -27.394 -13.467 -7.118 1.00 94.62 166 VAL A CA 1
ATOM 1307 C C . VAL A 1 166 ? -26.766 -12.107 -7.384 1.00 94.62 166 VAL A C 1
ATOM 1309 O O . VAL A 1 166 ? -25.870 -11.979 -8.212 1.00 94.62 166 VAL A O 1
ATOM 1312 N N . ALA A 1 167 ? -27.238 -11.085 -6.677 1.00 95.56 167 ALA A N 1
ATOM 1313 C CA . ALA A 1 167 ? -26.630 -9.760 -6.689 1.00 95.56 167 ALA A CA 1
ATOM 1314 C C . ALA A 1 167 ? -25.563 -9.632 -5.582 1.00 95.56 167 ALA A C 1
ATOM 1316 O O . ALA A 1 167 ? -25.658 -10.336 -4.568 1.00 95.56 167 ALA A O 1
ATOM 1317 N N . PRO A 1 168 ? -24.585 -8.715 -5.728 1.00 96.25 168 PRO A N 1
ATOM 1318 C CA . PRO A 1 168 ? -23.669 -8.368 -4.646 1.00 96.25 168 PRO A CA 1
ATOM 1319 C C . PRO A 1 168 ? -24.434 -7.970 -3.378 1.00 96.25 168 PRO A C 1
ATOM 1321 O O . PRO A 1 168 ? -25.396 -7.200 -3.447 1.00 96.25 168 PRO A O 1
ATOM 1324 N N . LYS A 1 169 ? -24.009 -8.481 -2.219 1.00 93.94 169 LYS A N 1
ATOM 1325 C CA . LYS A 1 169 ? -24.688 -8.274 -0.936 1.00 93.94 169 LYS A CA 1
ATOM 1326 C C . LYS A 1 169 ? -23.716 -7.775 0.131 1.00 93.94 169 LYS A C 1
ATOM 1328 O O . LYS A 1 169 ? -22.768 -8.467 0.490 1.00 93.94 169 LYS A O 1
ATOM 1333 N N . ASN A 1 170 ? -24.001 -6.596 0.678 1.00 93.69 170 ASN A N 1
ATOM 1334 C CA . ASN A 1 170 ? -23.304 -6.084 1.855 1.00 93.69 170 ASN A CA 1
ATOM 1335 C C . ASN A 1 170 ? -23.850 -6.810 3.093 1.00 93.69 170 ASN A C 1
ATOM 1337 O O . ASN A 1 170 ? -24.986 -6.573 3.496 1.00 93.69 170 ASN A O 1
ATOM 1341 N N . ASP A 1 171 ? -23.066 -7.725 3.651 1.00 93.19 171 ASP A N 1
ATOM 1342 C CA . ASP A 1 171 ? -23.370 -8.449 4.885 1.00 93.19 171 ASP A CA 1
ATOM 1343 C C . ASP A 1 171 ? -22.114 -8.591 5.757 1.00 93.19 171 ASP A C 1
ATOM 1345 O O . ASP A 1 171 ? -21.022 -8.173 5.357 1.00 93.19 171 ASP A O 1
ATOM 1349 N N . ASP A 1 172 ? -22.274 -9.163 6.952 1.00 94.00 172 ASP A N 1
ATOM 1350 C CA . ASP A 1 172 ? -21.189 -9.287 7.932 1.00 94.00 172 ASP A CA 1
ATOM 1351 C C . ASP A 1 172 ? -20.004 -10.088 7.386 1.00 94.00 172 ASP A C 1
ATOM 1353 O O . ASP A 1 172 ? -18.856 -9.721 7.614 1.00 94.00 172 ASP A O 1
ATOM 1357 N N . LYS A 1 173 ? -20.258 -11.106 6.554 1.00 94.06 173 LYS A N 1
ATOM 1358 C CA . LYS A 1 173 ? -19.187 -11.880 5.908 1.00 94.06 173 LYS A CA 1
ATOM 1359 C C . LYS A 1 173 ? -18.382 -11.014 4.945 1.00 94.06 173 LYS A C 1
ATOM 1361 O O . LYS A 1 173 ? -17.156 -11.072 4.940 1.00 94.06 173 LYS A O 1
ATOM 1366 N N . THR A 1 174 ? -19.053 -10.198 4.131 1.00 94.94 174 THR A N 1
ATOM 1367 C CA . THR A 1 174 ? -18.371 -9.243 3.246 1.00 94.94 174 THR A CA 1
ATOM 1368 C C . THR A 1 174 ? -17.572 -8.218 4.055 1.00 94.94 174 THR A C 1
ATOM 1370 O O . THR A 1 174 ? -16.454 -7.888 3.661 1.00 94.94 174 THR A O 1
ATOM 1373 N N . LYS A 1 175 ? -18.101 -7.754 5.198 1.00 95.12 175 LYS A N 1
ATOM 1374 C CA . LYS A 1 175 ? -17.399 -6.846 6.121 1.00 95.12 175 LYS A CA 1
ATOM 1375 C C . LYS A 1 175 ? -16.124 -7.481 6.684 1.00 95.12 175 LYS A C 1
ATOM 1377 O O . LYS A 1 175 ? -15.067 -6.863 6.618 1.00 95.12 175 LYS A O 1
ATOM 1382 N N . GLU A 1 176 ? -16.209 -8.709 7.190 1.00 94.06 176 GLU A N 1
ATOM 1383 C CA . GLU A 1 176 ? -15.076 -9.455 7.753 1.00 94.06 176 GLU A CA 1
ATOM 1384 C C . GLU A 1 176 ? -13.982 -9.702 6.707 1.00 94.06 176 GLU A C 1
ATOM 1386 O O . GLU A 1 176 ? -12.817 -9.379 6.938 1.00 94.06 176 GLU A O 1
ATOM 1391 N N . ILE A 1 177 ? -14.355 -10.197 5.520 1.00 94.75 177 ILE A N 1
ATOM 1392 C CA . ILE A 1 177 ? -13.402 -10.445 4.426 1.00 94.75 177 ILE A CA 1
ATOM 1393 C C . ILE A 1 177 ? -12.736 -9.138 3.986 1.00 94.75 177 ILE 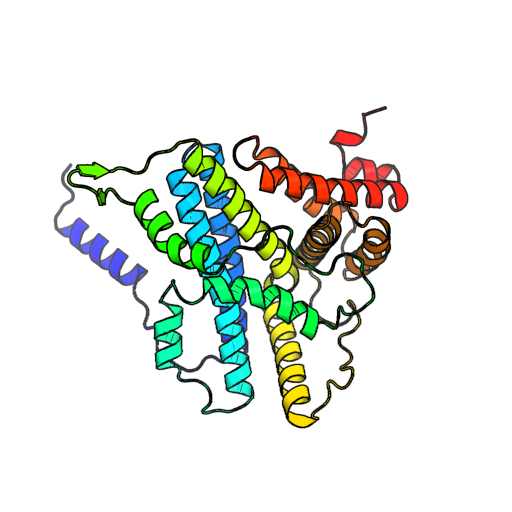A C 1
ATOM 1395 O O . ILE A 1 177 ? -11.526 -9.108 3.762 1.00 94.75 177 ILE A O 1
ATOM 1399 N N . LEU A 1 178 ? -13.510 -8.054 3.864 1.00 96.00 178 LEU A N 1
ATOM 1400 C CA . LEU A 1 178 ? -12.976 -6.736 3.538 1.00 96.00 178 LEU A CA 1
ATOM 1401 C C . LEU A 1 178 ? -11.978 -6.264 4.598 1.00 96.00 178 LEU A C 1
ATOM 1403 O O . LEU A 1 178 ? -10.901 -5.810 4.227 1.00 96.00 178 LEU A O 1
ATOM 1407 N N . ALA A 1 179 ? -12.309 -6.370 5.885 1.00 94.81 179 ALA A N 1
ATOM 1408 C CA . ALA A 1 179 ? -11.439 -5.923 6.967 1.00 94.81 179 ALA A CA 1
ATOM 1409 C C . ALA A 1 179 ? -10.081 -6.642 6.946 1.00 94.81 179 ALA A C 1
ATOM 1411 O O . ALA A 1 179 ? -9.039 -5.990 7.042 1.00 94.81 179 ALA A O 1
ATOM 1412 N N . GLU A 1 180 ? -10.092 -7.964 6.763 1.00 93.31 180 GLU A N 1
ATOM 1413 C CA . GLU A 1 180 ? -8.877 -8.778 6.681 1.00 93.31 180 GLU A CA 1
ATOM 1414 C C . GLU A 1 180 ? -8.067 -8.474 5.416 1.00 93.31 180 GLU A C 1
ATOM 1416 O O . GLU A 1 180 ? -6.864 -8.215 5.492 1.00 93.31 180 GLU A O 1
ATOM 1421 N N . LEU A 1 181 ? -8.709 -8.454 4.241 1.00 94.38 181 LEU A N 1
ATOM 1422 C CA . LEU A 1 181 ? -8.013 -8.193 2.980 1.00 94.38 181 LEU A CA 1
ATOM 1423 C C . LEU A 1 181 ? -7.464 -6.762 2.923 1.00 94.38 181 LEU A C 1
ATOM 1425 O O . LEU A 1 181 ? -6.326 -6.562 2.512 1.00 94.38 181 LEU A O 1
ATOM 1429 N N . TYR A 1 182 ? -8.234 -5.764 3.353 1.00 95.75 182 TYR A N 1
ATOM 1430 C CA . TYR A 1 182 ? -7.790 -4.371 3.361 1.00 95.75 182 TYR A CA 1
ATOM 1431 C C . TYR A 1 182 ? -6.601 -4.175 4.301 1.00 95.75 182 TYR A C 1
ATOM 1433 O O . TYR A 1 182 ? -5.609 -3.555 3.912 1.00 95.75 182 TYR A O 1
ATOM 1441 N N . GLY A 1 183 ? -6.670 -4.737 5.515 1.00 92.56 183 GLY A N 1
ATOM 1442 C CA . GLY A 1 183 ? -5.545 -4.743 6.448 1.00 92.56 183 GLY A CA 1
ATOM 1443 C C . GLY A 1 183 ? -4.314 -5.402 5.825 1.00 92.56 183 GLY A C 1
ATOM 1444 O O . GLY A 1 183 ? -3.238 -4.808 5.816 1.00 92.56 183 GLY A O 1
ATOM 1445 N N . PHE A 1 184 ? -4.492 -6.574 5.205 1.00 91.25 184 PHE A N 1
ATOM 1446 C CA . PHE A 1 184 ? -3.424 -7.287 4.507 1.00 91.25 184 PHE A CA 1
ATOM 1447 C C . PHE A 1 184 ? -2.738 -6.420 3.445 1.00 91.25 184 PHE A C 1
ATOM 1449 O O . PHE A 1 184 ? -1.512 -6.327 3.468 1.00 91.25 184 PHE A O 1
ATOM 1456 N N . VAL A 1 185 ? -3.483 -5.790 2.529 1.00 93.00 185 VAL A N 1
ATOM 1457 C CA . VAL A 1 185 ? -2.892 -4.979 1.445 1.00 93.00 185 VAL A CA 1
ATOM 1458 C C . VAL A 1 185 ? -2.250 -3.707 2.003 1.00 93.00 185 VAL A C 1
ATOM 1460 O O . VAL A 1 185 ? -1.160 -3.340 1.565 1.00 93.00 185 VAL A O 1
ATOM 1463 N N . SER A 1 186 ? -2.864 -3.087 3.015 1.00 92.81 186 SER A N 1
ATOM 1464 C CA . SER A 1 186 ? -2.336 -1.879 3.659 1.00 92.81 186 SER A CA 1
ATOM 1465 C C . SER A 1 186 ? -0.977 -2.120 4.330 1.00 92.81 186 SER A C 1
ATOM 1467 O O . SER A 1 186 ? -0.055 -1.334 4.156 1.00 92.81 186 SER A O 1
ATOM 1469 N N . GLU A 1 187 ? -0.777 -3.251 5.013 1.00 88.94 187 GLU A N 1
ATOM 1470 C CA . GLU A 1 187 ? 0.540 -3.563 5.598 1.00 88.94 187 GLU A CA 1
ATOM 1471 C C . GLU A 1 187 ? 1.644 -3.669 4.527 1.00 88.94 187 GLU A C 1
ATOM 1473 O O . GLU A 1 187 ? 2.792 -3.267 4.749 1.00 88.94 187 GLU A O 1
ATOM 1478 N N . ARG A 1 188 ? 1.311 -4.184 3.332 1.00 89.25 188 ARG A N 1
ATOM 1479 C CA . ARG A 1 188 ? 2.277 -4.224 2.226 1.00 89.25 188 ARG A CA 1
ATOM 1480 C C . ARG A 1 188 ? 2.519 -2.838 1.660 1.00 89.25 188 ARG A C 1
ATOM 1482 O O . ARG A 1 188 ? 3.677 -2.542 1.395 1.00 89.25 188 ARG A O 1
ATOM 1489 N N . ILE A 1 189 ? 1.488 -2.009 1.477 1.00 91.56 189 ILE A N 1
ATOM 1490 C CA . ILE A 1 189 ? 1.689 -0.672 0.906 1.00 91.56 189 ILE A CA 1
ATOM 1491 C C . ILE A 1 189 ? 2.574 0.188 1.806 1.00 91.56 189 ILE A C 1
ATOM 1493 O O . ILE A 1 189 ? 3.507 0.812 1.310 1.00 91.56 189 ILE A O 1
ATOM 1497 N N . ASP A 1 190 ? 2.369 0.117 3.122 1.00 90.44 190 ASP A N 1
ATOM 1498 C CA . ASP A 1 190 ? 3.202 0.803 4.113 1.00 90.44 190 ASP A CA 1
ATOM 1499 C C . ASP A 1 190 ? 4.661 0.360 4.015 1.00 90.44 190 ASP A C 1
ATOM 1501 O O . ASP A 1 190 ? 5.583 1.172 4.037 1.00 90.44 190 ASP A O 1
ATOM 1505 N N . THR A 1 191 ? 4.873 -0.943 3.840 1.00 85.19 191 THR A N 1
ATOM 1506 C CA . THR A 1 191 ? 6.218 -1.501 3.726 1.00 85.19 191 THR A CA 1
ATOM 1507 C C . THR A 1 191 ? 6.880 -1.126 2.401 1.00 85.19 191 THR A C 1
ATOM 1509 O O . THR A 1 191 ? 8.039 -0.724 2.365 1.00 85.19 191 THR A O 1
ATOM 1512 N N . PHE A 1 192 ? 6.122 -1.204 1.309 1.00 88.38 192 PHE A N 1
ATOM 1513 C CA . PHE A 1 192 ? 6.571 -0.893 -0.044 1.00 88.38 192 PHE A CA 1
ATOM 1514 C C . PHE A 1 192 ? 6.820 0.604 -0.236 1.00 88.38 192 PHE A C 1
ATOM 1516 O O . PHE A 1 192 ? 7.623 0.970 -1.090 1.00 88.38 192 PHE A O 1
ATOM 1523 N N . GLY A 1 193 ? 6.170 1.465 0.551 1.00 89.94 193 GLY A N 1
ATOM 1524 C CA . GLY A 1 193 ? 6.293 2.915 0.446 1.00 89.94 193 GLY A CA 1
ATOM 1525 C C . GLY A 1 193 ? 7.719 3.408 0.610 1.00 89.94 193 GLY A C 1
ATOM 1526 O O . GLY A 1 193 ? 8.112 4.343 -0.085 1.00 89.94 193 GLY A O 1
ATOM 1527 N N . SER A 1 194 ? 8.522 2.735 1.435 1.00 86.50 194 SER A N 1
ATOM 1528 C CA . SER A 1 194 ? 9.948 3.028 1.519 1.00 86.50 194 SER A CA 1
ATOM 1529 C C . SER A 1 194 ? 10.588 2.899 0.136 1.00 86.50 194 SER A C 1
ATOM 1531 O O . SER A 1 194 ? 11.021 3.900 -0.408 1.00 86.50 194 SER A O 1
ATOM 1533 N N . TRP A 1 195 ? 10.522 1.757 -0.545 1.00 87.19 195 TRP A N 1
ATOM 1534 C CA . TRP A 1 195 ? 11.237 1.570 -1.820 1.00 87.19 195 TRP A CA 1
ATOM 1535 C C . TRP A 1 195 ? 10.538 2.148 -3.054 1.00 87.19 195 TRP A C 1
ATOM 1537 O O . TRP A 1 195 ? 11.191 2.395 -4.067 1.00 87.19 195 TRP A O 1
ATOM 1547 N N . HIS A 1 196 ? 9.219 2.348 -2.995 1.00 92.12 196 HIS A N 1
ATOM 1548 C CA . HIS A 1 196 ? 8.407 2.590 -4.188 1.00 92.12 196 HIS A CA 1
ATOM 1549 C C . HIS A 1 196 ? 7.737 3.972 -4.252 1.00 92.12 196 HIS A C 1
ATOM 1551 O O . HIS A 1 196 ? 7.081 4.283 -5.252 1.00 92.12 196 HIS A O 1
ATOM 1557 N N . SER A 1 197 ? 7.939 4.825 -3.241 1.00 93.12 197 SER A N 1
ATOM 1558 C CA . SER A 1 197 ? 7.343 6.172 -3.148 1.00 93.12 197 SER A CA 1
ATOM 1559 C C . SER A 1 197 ? 7.825 7.170 -4.203 1.00 93.12 197 SER A C 1
ATOM 1561 O O . SER A 1 197 ? 7.143 8.168 -4.432 1.00 93.12 197 SER A O 1
ATOM 1563 N N . SER A 1 198 ? 8.938 6.902 -4.890 1.00 94.25 198 SER A N 1
ATOM 1564 C CA . SER A 1 198 ? 9.419 7.713 -6.011 1.00 94.25 198 SER A CA 1
ATOM 1565 C C . SER A 1 198 ? 10.077 6.859 -7.093 1.00 94.25 198 SER A C 1
ATOM 1567 O O . SER A 1 198 ? 10.484 5.718 -6.857 1.00 94.25 198 SER A O 1
ATOM 1569 N N . VAL A 1 199 ? 10.195 7.413 -8.302 1.00 93.94 199 VAL A N 1
ATOM 1570 C CA . VAL A 1 199 ? 10.925 6.758 -9.398 1.00 93.94 199 VAL A CA 1
ATOM 1571 C C . VAL A 1 199 ? 12.396 6.563 -9.029 1.00 93.94 199 VAL A C 1
ATOM 1573 O O . VAL A 1 199 ? 12.935 5.489 -9.284 1.00 93.94 199 VAL A O 1
ATOM 1576 N N . ASP A 1 200 ? 13.022 7.550 -8.384 1.00 91.31 200 ASP A N 1
ATOM 1577 C CA . ASP A 1 200 ? 14.436 7.485 -8.006 1.00 91.31 200 ASP A CA 1
ATOM 1578 C C . ASP A 1 200 ? 14.692 6.365 -6.996 1.00 91.31 200 ASP A C 1
ATOM 1580 O O . ASP A 1 200 ? 15.593 5.554 -7.205 1.00 91.31 200 ASP A O 1
ATOM 1584 N N . ARG A 1 201 ? 13.829 6.211 -5.983 1.00 89.38 201 ARG A N 1
ATOM 1585 C CA . ARG A 1 201 ? 13.921 5.081 -5.048 1.00 89.38 201 ARG A CA 1
ATOM 1586 C C . ARG A 1 201 ? 13.752 3.730 -5.724 1.00 89.38 201 ARG A C 1
ATOM 1588 O O . ARG A 1 201 ? 14.499 2.804 -5.412 1.00 89.38 201 ARG A O 1
ATOM 1595 N N . ASN A 1 202 ? 12.843 3.622 -6.694 1.00 90.69 202 ASN A N 1
ATOM 1596 C CA . ASN A 1 202 ? 12.710 2.392 -7.472 1.00 90.69 202 ASN A CA 1
ATOM 1597 C C . ASN A 1 202 ? 13.997 2.084 -8.252 1.00 90.69 202 ASN A C 1
ATOM 1599 O O . ASN A 1 202 ? 14.435 0.932 -8.268 1.00 90.69 202 ASN A O 1
ATOM 1603 N N . VAL A 1 203 ? 14.610 3.096 -8.880 1.00 89.81 203 VAL A N 1
ATOM 1604 C CA . VAL A 1 203 ? 15.877 2.948 -9.611 1.00 89.81 203 VAL A CA 1
ATOM 1605 C C . VAL A 1 203 ? 16.993 2.507 -8.666 1.00 89.81 203 VAL A C 1
ATOM 1607 O O . VAL A 1 203 ? 17.623 1.485 -8.936 1.00 89.81 203 VAL A O 1
ATOM 1610 N N . THR A 1 204 ? 17.198 3.192 -7.534 1.00 85.62 204 THR A N 1
ATOM 1611 C CA . THR A 1 204 ? 18.240 2.800 -6.571 1.00 85.62 204 THR A CA 1
ATOM 1612 C C . THR A 1 204 ? 18.009 1.379 -6.061 1.00 85.62 204 THR A C 1
ATOM 1614 O O . THR A 1 204 ? 18.927 0.558 -6.045 1.00 85.62 204 THR A O 1
ATOM 1617 N N . PHE A 1 205 ? 16.766 1.048 -5.705 1.00 84.25 205 PHE A N 1
ATOM 1618 C CA . PHE A 1 205 ? 16.425 -0.280 -5.207 1.00 84.25 205 PHE A CA 1
ATOM 1619 C C . PHE A 1 205 ? 16.657 -1.371 -6.264 1.00 84.25 205 PHE A C 1
ATOM 1621 O O . PHE A 1 205 ? 17.157 -2.459 -5.960 1.00 84.25 205 PHE A O 1
ATOM 1628 N N . PHE A 1 206 ? 16.359 -1.078 -7.531 1.00 83.75 206 PHE A N 1
ATOM 1629 C CA . PHE A 1 206 ? 16.637 -1.973 -8.647 1.00 83.75 206 PHE A CA 1
ATOM 1630 C C . PHE A 1 206 ? 18.139 -2.232 -8.829 1.00 83.75 206 PHE A C 1
ATOM 1632 O O . PHE A 1 206 ? 18.558 -3.382 -8.993 1.00 83.75 206 PHE A O 1
ATOM 1639 N N . GLU A 1 207 ? 18.960 -1.183 -8.773 1.00 82.62 207 GLU A N 1
ATOM 1640 C CA . GLU A 1 207 ? 20.416 -1.284 -8.896 1.00 82.62 207 GLU A CA 1
ATOM 1641 C C . GLU A 1 207 ? 21.030 -2.107 -7.762 1.00 82.62 207 GLU A C 1
ATOM 1643 O O . GLU A 1 207 ? 21.858 -2.987 -8.016 1.00 82.62 207 GLU A O 1
ATOM 1648 N N . VAL A 1 208 ? 20.591 -1.862 -6.524 1.00 78.50 208 VAL A N 1
ATOM 1649 C CA . VAL A 1 208 ? 20.994 -2.627 -5.337 1.00 78.50 208 VAL A CA 1
ATOM 1650 C C . VAL A 1 208 ? 20.655 -4.105 -5.513 1.00 78.50 208 VAL A C 1
ATOM 1652 O O . VAL A 1 208 ? 21.538 -4.959 -5.408 1.00 78.50 208 VAL A O 1
ATOM 1655 N N . THR A 1 209 ? 19.403 -4.411 -5.857 1.00 77.19 209 THR A N 1
ATOM 1656 C CA . THR A 1 209 ? 18.941 -5.799 -5.985 1.00 77.19 209 THR A CA 1
ATOM 1657 C C . THR A 1 209 ? 19.653 -6.520 -7.134 1.00 77.19 209 THR A C 1
ATOM 1659 O O . THR A 1 209 ? 20.075 -7.667 -6.991 1.00 77.19 209 THR A O 1
ATOM 1662 N N . THR A 1 210 ? 19.879 -5.836 -8.259 1.00 79.00 210 THR A N 1
ATOM 1663 C CA . THR A 1 210 ? 20.628 -6.383 -9.400 1.00 79.00 210 THR A CA 1
ATOM 1664 C C . THR A 1 210 ? 22.085 -6.662 -9.038 1.00 79.00 210 THR A C 1
ATOM 1666 O O . THR A 1 210 ? 22.623 -7.710 -9.400 1.00 79.00 210 THR A O 1
ATOM 1669 N N . ARG A 1 211 ? 22.744 -5.748 -8.312 1.00 78.69 211 ARG A N 1
ATOM 1670 C CA . ARG A 1 211 ? 24.130 -5.924 -7.853 1.00 78.69 211 ARG A CA 1
ATOM 1671 C C . ARG A 1 211 ? 24.258 -7.154 -6.959 1.00 78.69 211 ARG A C 1
ATOM 1673 O O . ARG A 1 211 ? 25.192 -7.932 -7.129 1.00 78.69 211 ARG A O 1
ATOM 1680 N N . GLN A 1 212 ? 23.309 -7.353 -6.053 1.00 73.50 212 GLN A N 1
ATOM 1681 C CA . GLN A 1 212 ? 23.300 -8.514 -5.167 1.00 73.50 212 GLN A CA 1
ATOM 1682 C C . GLN A 1 212 ? 23.011 -9.817 -5.906 1.00 73.50 212 GLN A C 1
ATOM 1684 O O . GLN A 1 212 ? 23.709 -10.801 -5.679 1.00 73.50 212 GLN A O 1
ATOM 1689 N N . ALA A 1 213 ? 22.061 -9.818 -6.843 1.00 74.62 213 ALA A N 1
ATOM 1690 C CA . ALA A 1 213 ? 21.796 -10.980 -7.687 1.00 74.62 213 ALA A CA 1
ATOM 1691 C C . ALA A 1 213 ? 23.042 -11.386 -8.499 1.00 74.62 213 ALA A C 1
ATOM 1693 O O . ALA A 1 213 ? 23.386 -12.566 -8.562 1.00 74.62 213 ALA A O 1
ATOM 1694 N N . LYS A 1 214 ? 23.769 -10.407 -9.059 1.00 74.88 214 LYS A N 1
ATOM 1695 C CA . LYS A 1 214 ? 25.049 -10.638 -9.752 1.00 74.88 214 LYS A CA 1
ATOM 1696 C C . LYS A 1 214 ? 26.127 -11.180 -8.814 1.00 74.88 214 LYS A C 1
ATOM 1698 O O . LYS A 1 214 ? 26.838 -12.103 -9.196 1.00 74.88 214 LYS A O 1
ATOM 1703 N N . SER A 1 215 ? 26.226 -10.638 -7.598 1.00 71.25 215 SER A N 1
ATOM 1704 C CA . SER A 1 215 ? 27.149 -11.124 -6.564 1.00 71.25 215 SER A CA 1
ATOM 1705 C C . SER A 1 215 ? 26.874 -12.594 -6.234 1.00 71.25 215 SER A C 1
ATOM 1707 O O . SER A 1 215 ? 27.758 -13.432 -6.372 1.00 71.25 215 SER A O 1
ATOM 1709 N N . PHE A 1 216 ? 25.618 -12.938 -5.932 1.00 69.00 216 PHE A N 1
ATOM 1710 C CA . PHE A 1 216 ? 25.205 -14.306 -5.612 1.00 69.00 216 PHE A CA 1
ATOM 1711 C C . PHE A 1 216 ? 25.567 -15.313 -6.715 1.00 69.00 216 PHE A C 1
ATOM 1713 O O . PHE A 1 216 ? 26.084 -16.391 -6.426 1.00 69.00 216 PHE A O 1
ATOM 1720 N N . LEU A 1 217 ? 25.343 -14.948 -7.981 1.00 68.50 217 LEU A N 1
ATOM 1721 C CA . LEU A 1 217 ? 25.681 -15.792 -9.130 1.00 68.50 217 LEU A CA 1
ATOM 1722 C C . LEU A 1 217 ? 27.193 -15.879 -9.399 1.00 68.50 217 LEU A C 1
ATOM 1724 O O . LEU A 1 217 ? 27.644 -16.863 -9.979 1.00 68.50 217 LEU A O 1
ATOM 1728 N N . GLY A 1 218 ? 27.970 -14.868 -8.998 1.00 60.84 218 GLY A N 1
ATOM 1729 C CA . GLY A 1 218 ? 29.408 -14.781 -9.255 1.00 60.84 218 GLY A CA 1
ATOM 1730 C C . GLY A 1 218 ? 30.308 -15.378 -8.169 1.00 60.84 218 GLY A C 1
ATOM 1731 O O . GLY A 1 218 ? 31.396 -15.845 -8.499 1.00 60.84 218 GLY A O 1
ATOM 1732 N N . SER A 1 219 ? 29.899 -15.374 -6.893 1.00 51.28 219 SER A N 1
ATOM 1733 C CA . SER A 1 219 ? 30.789 -15.730 -5.772 1.00 51.28 219 SER A CA 1
ATOM 1734 C C . SER A 1 219 ? 30.424 -16.989 -4.983 1.00 51.28 219 SER A C 1
ATOM 1736 O O . SER A 1 219 ? 31.190 -17.355 -4.097 1.00 51.28 219 SER A O 1
ATOM 1738 N N . GLY A 1 220 ? 29.297 -17.667 -5.237 1.00 44.66 220 GLY A N 1
ATOM 1739 C CA . GLY A 1 220 ? 28.890 -18.881 -4.492 1.00 44.66 220 GLY A CA 1
ATOM 1740 C C . GLY A 1 220 ? 28.664 -18.688 -2.977 1.00 44.66 220 GLY A C 1
ATOM 1741 O O . GLY A 1 220 ? 28.197 -19.592 -2.292 1.00 44.66 220 GLY A O 1
ATOM 1742 N N . ALA A 1 221 ? 28.953 -17.499 -2.459 1.00 40.44 221 ALA A N 1
ATOM 1743 C CA . ALA A 1 221 ? 28.734 -17.042 -1.104 1.00 40.44 221 ALA A CA 1
ATOM 1744 C C . ALA A 1 221 ? 28.193 -15.612 -1.182 1.00 40.44 221 ALA A C 1
ATOM 1746 O O . ALA A 1 221 ? 28.685 -14.803 -1.977 1.00 40.44 221 ALA A O 1
ATOM 1747 N N . LEU A 1 222 ? 27.193 -15.313 -0.350 1.00 40.28 222 LEU A N 1
ATOM 1748 C CA . LEU A 1 222 ? 26.775 -13.950 -0.030 1.00 40.28 222 LEU A CA 1
ATOM 1749 C C . LEU A 1 222 ? 27.966 -13.255 0.639 1.00 40.28 222 LEU A C 1
ATOM 1751 O O . LEU A 1 222 ? 28.120 -13.299 1.856 1.00 40.28 222 LEU A O 1
ATOM 1755 N N . ALA A 1 223 ? 28.857 -12.673 -0.164 1.00 35.41 223 ALA A N 1
ATOM 1756 C CA . ALA A 1 223 ? 29.788 -11.686 0.344 1.00 35.41 223 ALA A CA 1
ATOM 1757 C C . ALA A 1 223 ? 28.936 -10.545 0.899 1.00 35.41 223 ALA A C 1
ATOM 1759 O O . ALA A 1 223 ? 28.043 -10.062 0.201 1.00 35.41 223 ALA A O 1
ATOM 1760 N N . ASP A 1 224 ? 29.203 -10.196 2.154 1.00 40.59 224 ASP A N 1
ATOM 1761 C CA . ASP A 1 224 ? 28.566 -9.176 2.983 1.00 40.59 224 ASP A CA 1
ATOM 1762 C C . ASP A 1 224 ? 28.549 -7.824 2.247 1.00 40.59 224 ASP A C 1
ATOM 1764 O O . ASP A 1 224 ? 29.438 -6.979 2.372 1.00 40.59 224 ASP A O 1
ATOM 1768 N N . SER A 1 225 ? 27.607 -7.673 1.316 1.00 37.00 225 SER A N 1
ATOM 1769 C CA . SER A 1 225 ? 27.624 -6.601 0.335 1.00 37.00 225 SER A CA 1
ATOM 1770 C C . SER A 1 225 ? 26.998 -5.373 0.967 1.00 37.00 225 SER A C 1
ATOM 1772 O O . SER A 1 225 ? 25.825 -5.138 0.717 1.00 37.00 225 SER A O 1
ATOM 1774 N N . GLY A 1 226 ? 27.762 -4.663 1.806 1.00 36.22 226 GLY A N 1
ATOM 1775 C CA . GLY A 1 226 ? 27.781 -3.216 2.106 1.00 36.22 226 GLY A CA 1
ATOM 1776 C C . GLY A 1 226 ? 26.518 -2.339 2.022 1.00 36.22 226 GLY A C 1
ATOM 1777 O O . GLY A 1 226 ? 26.643 -1.120 2.059 1.00 36.22 226 GLY A O 1
ATOM 1778 N N . VAL A 1 227 ? 25.316 -2.895 1.917 1.00 38.66 227 VAL A N 1
ATOM 1779 C CA . VAL A 1 227 ? 24.014 -2.214 1.932 1.00 38.66 227 VAL A CA 1
ATOM 1780 C C . VAL A 1 227 ? 23.431 -2.350 3.342 1.00 38.66 227 VAL A C 1
ATOM 1782 O O . VAL A 1 227 ? 22.246 -2.558 3.541 1.00 38.66 227 VAL A O 1
ATOM 1785 N N . THR A 1 228 ? 24.300 -2.303 4.349 1.00 38.38 228 THR A N 1
ATOM 1786 C CA . THR A 1 228 ? 23.967 -2.557 5.756 1.00 38.38 228 THR A CA 1
ATOM 1787 C C . THR A 1 228 ? 23.791 -1.273 6.562 1.00 38.38 228 THR A C 1
ATOM 1789 O O . THR A 1 228 ? 23.640 -1.333 7.779 1.00 38.38 228 THR A O 1
ATOM 1792 N N . SER A 1 229 ? 23.760 -0.099 5.917 1.00 42.34 229 SER A N 1
ATOM 1793 C CA . SER A 1 229 ? 23.370 1.144 6.589 1.00 42.34 229 SER A CA 1
ATOM 1794 C C . SER A 1 229 ? 22.211 1.831 5.871 1.00 42.34 229 SER A C 1
ATOM 1796 O O . SER A 1 229 ? 22.251 2.063 4.660 1.00 42.34 229 SER A O 1
ATOM 1798 N N . LEU A 1 230 ? 21.187 2.201 6.648 1.00 45.84 230 LEU A N 1
ATOM 1799 C CA . LEU A 1 230 ? 20.062 3.040 6.217 1.00 45.84 230 LEU A CA 1
ATOM 1800 C C . LEU A 1 230 ? 20.527 4.365 5.568 1.00 45.84 230 LEU A C 1
ATOM 1802 O O . LEU A 1 230 ? 19.794 4.953 4.781 1.00 45.84 230 LEU A O 1
ATOM 1806 N N . ASN A 1 231 ? 21.771 4.788 5.817 1.00 44.41 231 ASN A N 1
ATOM 1807 C CA . ASN A 1 231 ? 22.364 6.033 5.324 1.00 44.41 231 ASN A CA 1
ATOM 1808 C C . ASN A 1 231 ? 22.880 5.978 3.870 1.00 44.41 231 ASN A C 1
ATOM 1810 O O . ASN A 1 231 ? 23.584 6.889 3.442 1.00 44.41 231 ASN A O 1
ATOM 1814 N N . GLY A 1 232 ? 22.557 4.939 3.092 1.00 57.03 232 GLY A N 1
ATOM 1815 C CA . GLY A 1 232 ? 23.027 4.847 1.702 1.00 57.03 232 GLY A CA 1
ATOM 1816 C C . GLY A 1 232 ? 22.229 3.940 0.771 1.00 57.03 232 GLY A C 1
ATOM 1817 O O . GLY A 1 232 ? 22.711 3.631 -0.318 1.00 57.03 232 GLY A O 1
ATOM 1818 N N . TRP A 1 233 ? 21.040 3.479 1.172 1.00 68.00 233 TRP A N 1
ATOM 1819 C CA . TRP A 1 233 ? 20.242 2.580 0.327 1.00 68.00 233 TRP A CA 1
ATOM 1820 C C . TRP A 1 233 ? 19.446 3.315 -0.765 1.00 68.00 233 TRP A C 1
ATOM 1822 O O . TRP A 1 233 ? 19.058 2.682 -1.746 1.00 68.00 233 TRP A O 1
ATOM 1832 N N . ALA A 1 234 ? 19.219 4.625 -0.613 1.00 73.81 234 ALA A N 1
ATOM 1833 C CA . ALA A 1 234 ? 18.494 5.480 -1.554 1.00 73.81 234 ALA A CA 1
ATOM 1834 C C . ALA A 1 234 ? 19.339 6.697 -1.960 1.00 73.81 234 ALA A C 1
ATOM 1836 O O . ALA A 1 234 ? 20.150 7.191 -1.177 1.00 73.81 234 ALA A O 1
ATOM 1837 N N . SER A 1 235 ? 19.124 7.205 -3.176 1.00 76.88 235 SER A N 1
ATOM 1838 C CA . SER A 1 235 ? 19.746 8.450 -3.651 1.00 76.88 235 SER A CA 1
ATOM 1839 C C . SER A 1 235 ? 18.976 9.718 -3.259 1.00 76.88 235 SER A C 1
ATOM 1841 O O . SER A 1 235 ? 19.481 10.818 -3.475 1.00 76.88 235 SER A O 1
ATOM 1843 N N . THR A 1 236 ? 17.758 9.584 -2.721 1.00 83.50 236 THR A N 1
ATOM 1844 C CA . THR A 1 236 ? 16.851 10.692 -2.381 1.00 83.50 236 THR A CA 1
ATOM 1845 C C . THR A 1 236 ? 16.146 10.474 -1.038 1.00 83.50 236 THR A C 1
ATOM 1847 O O . THR A 1 236 ? 15.792 9.349 -0.668 1.00 83.50 236 THR A O 1
ATOM 1850 N N . PHE A 1 237 ? 15.932 11.584 -0.323 1.00 88.81 237 PHE A N 1
ATOM 1851 C CA . PHE A 1 237 ? 15.258 11.645 0.980 1.00 88.81 237 PHE A CA 1
ATOM 1852 C C . PHE A 1 237 ? 14.365 12.893 1.082 1.00 88.81 237 PHE A C 1
ATOM 1854 O O . PHE A 1 237 ? 14.520 13.756 1.950 1.00 88.81 237 PHE A O 1
ATOM 1861 N N . THR A 1 238 ? 13.432 13.020 0.142 1.00 92.06 238 THR A N 1
ATOM 1862 C CA . THR A 1 238 ? 12.373 14.036 0.203 1.00 92.06 238 THR A CA 1
ATOM 1863 C C . THR A 1 238 ? 11.484 13.824 1.441 1.00 92.06 238 THR A C 1
ATOM 1865 O O . THR A 1 238 ? 11.392 12.706 1.951 1.00 92.06 238 THR A O 1
ATOM 1868 N N . PRO A 1 239 ? 10.751 14.846 1.920 1.00 91.94 239 PRO A N 1
ATOM 1869 C CA . PRO A 1 239 ? 9.855 14.689 3.069 1.00 91.94 239 PRO A CA 1
ATOM 1870 C C . PRO A 1 239 ? 8.877 13.516 2.956 1.00 91.94 239 PRO A C 1
ATOM 1872 O O . PRO A 1 239 ? 8.710 12.765 3.909 1.00 91.94 239 PRO A O 1
ATOM 1875 N N . LYS A 1 240 ? 8.259 13.317 1.784 1.00 92.06 240 LYS A N 1
ATOM 1876 C CA . LYS A 1 240 ? 7.304 12.218 1.556 1.00 92.06 240 LYS A CA 1
ATOM 1877 C C . LYS A 1 240 ? 7.966 10.842 1.631 1.00 92.06 240 LYS A C 1
ATOM 1879 O O . LYS A 1 240 ? 7.379 9.898 2.145 1.00 92.06 240 LYS A O 1
ATOM 1884 N N . GLU A 1 241 ? 9.184 10.739 1.122 1.00 92.94 241 GLU A N 1
ATOM 1885 C CA . GLU A 1 241 ? 9.998 9.527 1.172 1.00 92.94 241 GLU A CA 1
ATOM 1886 C C . GLU A 1 241 ? 10.393 9.176 2.616 1.00 92.94 241 GLU A C 1
ATOM 1888 O O . GLU A 1 241 ? 10.247 8.029 3.034 1.00 92.94 241 GLU A O 1
ATOM 1893 N N . VAL A 1 242 ? 10.794 10.174 3.411 1.00 92.88 242 VAL A N 1
ATOM 1894 C CA . VAL A 1 242 ? 11.097 9.986 4.840 1.00 92.88 242 VAL A CA 1
ATOM 1895 C C . VAL A 1 242 ? 9.836 9.636 5.638 1.00 92.88 242 VAL A C 1
ATOM 1897 O O . VAL A 1 242 ? 9.873 8.738 6.476 1.00 92.88 242 VAL A O 1
ATOM 1900 N N . GLN A 1 243 ? 8.689 10.260 5.349 1.00 95.38 243 GLN A N 1
ATOM 1901 C CA . GLN A 1 243 ? 7.404 9.857 5.940 1.00 95.38 243 GLN A CA 1
ATOM 1902 C C . GLN A 1 243 ? 7.076 8.388 5.630 1.00 95.38 243 GLN A C 1
ATOM 1904 O O . GLN A 1 243 ? 6.648 7.655 6.522 1.00 95.38 243 GLN A O 1
ATOM 1909 N N . ALA A 1 244 ? 7.317 7.935 4.395 1.00 93.38 244 ALA A N 1
ATOM 1910 C CA . ALA A 1 244 ? 7.112 6.541 4.012 1.00 93.38 244 ALA A CA 1
ATOM 1911 C C . ALA A 1 244 ? 8.063 5.582 4.753 1.00 93.38 244 ALA A C 1
ATOM 1913 O O . ALA A 1 244 ? 7.646 4.493 5.146 1.00 93.38 244 ALA A O 1
ATOM 1914 N N . ASP A 1 245 ? 9.310 5.990 5.010 1.00 91.38 245 ASP A N 1
ATOM 1915 C CA . ASP A 1 245 ? 10.259 5.209 5.815 1.00 91.38 245 ASP A CA 1
ATOM 1916 C C . ASP A 1 245 ? 9.818 5.080 7.273 1.00 91.38 245 ASP A C 1
ATOM 1918 O O . ASP A 1 245 ? 9.896 3.989 7.842 1.00 91.38 245 ASP A O 1
ATOM 1922 N N . ILE A 1 246 ? 9.314 6.167 7.862 1.00 94.56 246 ILE A N 1
ATOM 1923 C CA . ILE A 1 246 ? 8.759 6.167 9.220 1.00 94.56 246 ILE A CA 1
ATOM 1924 C C . ILE A 1 246 ? 7.530 5.254 9.291 1.00 94.56 246 ILE A C 1
ATOM 1926 O O . ILE A 1 246 ? 7.414 4.449 10.214 1.00 94.56 246 ILE A O 1
ATOM 1930 N N . ILE A 1 247 ? 6.625 5.335 8.311 1.00 94.81 247 ILE A N 1
ATOM 1931 C CA . ILE A 1 247 ? 5.438 4.473 8.234 1.00 94.81 247 ILE A CA 1
ATOM 1932 C C . ILE A 1 247 ? 5.846 3.001 8.109 1.00 94.81 247 ILE A C 1
ATOM 1934 O O . ILE A 1 247 ? 5.344 2.174 8.875 1.00 94.81 247 ILE A O 1
ATOM 1938 N N . ARG A 1 248 ? 6.797 2.663 7.224 1.00 91.69 248 ARG A N 1
ATOM 1939 C CA . ARG A 1 248 ? 7.363 1.306 7.132 1.00 91.69 248 ARG A CA 1
ATOM 1940 C C . ARG A 1 248 ? 7.894 0.856 8.489 1.00 91.69 248 ARG A C 1
ATOM 1942 O O . ARG A 1 248 ? 7.563 -0.239 8.942 1.00 91.69 248 ARG A O 1
ATOM 1949 N N . LEU A 1 249 ? 8.712 1.686 9.133 1.00 89.56 249 LEU A N 1
ATOM 1950 C CA . LEU A 1 249 ? 9.344 1.369 10.407 1.00 89.56 249 LEU A CA 1
ATOM 1951 C C . LEU A 1 249 ? 8.302 1.135 11.511 1.00 89.56 249 LEU A C 1
ATOM 1953 O O . LEU A 1 249 ? 8.367 0.133 12.221 1.00 89.56 249 LEU A O 1
ATOM 1957 N N . ALA A 1 250 ? 7.297 2.003 11.620 1.00 92.62 250 ALA A N 1
ATOM 1958 C CA . ALA A 1 250 ? 6.215 1.853 12.585 1.00 92.62 250 ALA A CA 1
ATOM 1959 C C . ALA A 1 250 ? 5.368 0.600 12.302 1.00 92.62 250 ALA A C 1
ATOM 1961 O O . ALA A 1 250 ? 5.023 -0.133 13.231 1.00 92.62 250 ALA A O 1
ATOM 1962 N N . CYS A 1 251 ? 5.065 0.308 11.032 1.00 89.62 251 CYS A N 1
ATOM 1963 C CA . CYS A 1 251 ? 4.365 -0.913 10.623 1.00 89.62 251 CYS A CA 1
ATOM 1964 C C . CYS A 1 251 ? 5.160 -2.153 11.054 1.00 89.62 251 CYS A C 1
ATOM 1966 O O . CYS A 1 251 ? 4.638 -3.037 11.734 1.00 89.62 251 CYS A O 1
ATOM 1968 N N . TYR A 1 252 ? 6.456 -2.172 10.749 1.00 85.31 252 TYR A N 1
ATOM 1969 C CA . TYR A 1 252 ? 7.353 -3.266 11.091 1.00 85.31 252 TYR A CA 1
ATOM 1970 C C . TYR A 1 252 ? 7.456 -3.486 12.607 1.00 85.31 252 TYR A C 1
ATOM 1972 O O . TYR A 1 252 ? 7.198 -4.585 13.103 1.00 85.31 252 TYR A O 1
ATOM 1980 N N . ARG A 1 253 ? 7.755 -2.430 13.368 1.00 87.81 253 ARG A N 1
ATOM 1981 C CA . ARG A 1 253 ? 7.964 -2.491 14.826 1.00 87.81 253 ARG A CA 1
ATOM 1982 C C . ARG A 1 253 ? 6.682 -2.729 15.611 1.00 87.81 253 ARG A C 1
ATOM 1984 O O . ARG A 1 253 ? 6.736 -3.191 16.747 1.00 87.81 253 ARG A O 1
ATOM 1991 N N . SER A 1 254 ? 5.525 -2.473 15.009 1.00 89.12 254 SER A N 1
ATOM 1992 C CA . SER A 1 254 ? 4.225 -2.809 15.593 1.00 89.12 254 SER A CA 1
ATOM 1993 C C . SER A 1 254 ? 3.694 -4.175 15.152 1.00 89.12 254 SER A C 1
ATOM 1995 O O . SER A 1 254 ? 2.639 -4.596 15.636 1.00 89.12 254 SER A O 1
ATOM 1997 N N . SER A 1 255 ? 4.393 -4.887 14.256 1.00 82.94 255 SER A N 1
ATOM 1998 C CA . SER A 1 255 ? 3.856 -6.107 13.648 1.00 82.94 255 SER A CA 1
ATOM 1999 C C . SER A 1 255 ? 3.761 -7.305 14.620 1.00 82.94 255 SER A C 1
ATOM 2001 O O . SER A 1 255 ? 2.939 -8.198 14.411 1.00 82.94 255 SER A O 1
ATOM 2003 N N . GLY A 1 256 ? 4.509 -7.285 15.727 1.00 75.38 256 GLY A N 1
ATOM 2004 C CA . GLY A 1 256 ? 4.501 -8.321 16.766 1.00 75.38 256 GLY A CA 1
ATOM 2005 C C . GLY A 1 256 ? 3.333 -8.215 17.757 1.00 75.38 256 GLY A C 1
ATOM 2006 O O . GLY A 1 256 ? 2.501 -7.310 17.680 1.00 75.38 256 GLY A O 1
ATOM 2007 N N . GLY A 1 257 ? 3.270 -9.153 18.712 1.00 73.56 257 GLY A N 1
ATOM 2008 C CA . GLY A 1 257 ? 2.272 -9.127 19.796 1.00 73.56 257 GLY A CA 1
ATOM 2009 C C . GLY A 1 257 ? 2.479 -7.976 20.789 1.00 73.56 257 GLY A C 1
ATOM 2010 O O . GLY A 1 257 ? 1.515 -7.453 21.342 1.00 73.56 257 GLY A O 1
ATOM 2011 N N . VAL A 1 258 ? 3.731 -7.549 20.969 1.00 80.38 258 VAL A N 1
ATOM 2012 C CA . VAL A 1 258 ? 4.122 -6.344 21.710 1.00 80.38 258 VAL A CA 1
ATOM 2013 C C . VAL A 1 258 ? 4.917 -5.460 20.755 1.00 80.38 258 VAL A C 1
ATOM 2015 O O . VAL A 1 258 ? 5.783 -5.960 20.038 1.00 80.38 258 VAL A O 1
ATOM 2018 N N . ALA A 1 259 ? 4.601 -4.165 20.721 1.00 85.12 259 ALA A N 1
ATOM 2019 C CA . ALA A 1 259 ? 5.318 -3.215 19.881 1.00 85.12 259 ALA A CA 1
ATOM 2020 C C . ALA A 1 259 ? 6.762 -3.034 20.380 1.00 85.12 259 ALA A C 1
ATOM 2022 O O . ALA A 1 259 ? 7.008 -2.922 21.582 1.00 85.12 259 ALA A O 1
ATOM 2023 N N . ASP A 1 260 ? 7.711 -3.008 19.452 1.00 88.00 260 ASP A N 1
ATOM 2024 C CA . ASP A 1 260 ? 9.144 -2.936 19.731 1.00 88.00 260 ASP A CA 1
ATOM 2025 C C . ASP A 1 260 ? 9.607 -1.480 19.883 1.00 88.00 260 ASP A C 1
ATOM 2027 O O . ASP A 1 260 ? 10.222 -0.894 18.993 1.00 88.00 260 ASP A O 1
ATOM 2031 N N . TYR A 1 261 ? 9.270 -0.877 21.026 1.00 89.44 261 TYR A N 1
ATOM 2032 C CA . TYR A 1 261 ? 9.649 0.501 21.362 1.00 89.44 261 TYR A CA 1
ATOM 2033 C C . TYR A 1 261 ? 11.169 0.698 21.464 1.00 89.44 261 TYR A C 1
ATOM 2035 O O . TYR A 1 261 ? 11.677 1.779 21.152 1.00 89.44 261 TYR A O 1
ATOM 2043 N N . TYR A 1 262 ? 11.886 -0.348 21.896 1.00 88.38 262 TYR A N 1
ATOM 2044 C CA . TYR A 1 262 ? 13.323 -0.302 22.151 1.00 88.38 262 TYR A CA 1
ATOM 2045 C C . TYR A 1 262 ? 14.113 -0.103 20.857 1.00 88.38 262 TYR A C 1
ATOM 2047 O O . TYR A 1 262 ? 14.929 0.812 20.785 1.00 88.38 262 TYR A O 1
ATOM 2055 N N . SER A 1 263 ? 13.843 -0.904 19.820 1.00 86.94 263 SER A N 1
ATOM 2056 C CA . SER A 1 263 ? 14.514 -0.732 18.527 1.00 86.94 263 SER A CA 1
ATOM 2057 C C . SER A 1 263 ? 13.909 0.388 17.681 1.00 86.94 263 SER A C 1
ATOM 2059 O O . SER A 1 263 ? 14.609 0.951 16.844 1.00 86.94 263 SER A O 1
ATOM 2061 N N . PHE A 1 264 ? 12.639 0.750 17.897 1.00 90.38 264 PHE A N 1
ATOM 2062 C CA . PHE A 1 264 ? 11.986 1.815 17.130 1.00 90.38 264 PHE A CA 1
ATOM 2063 C C . PHE A 1 264 ? 12.667 3.179 17.307 1.00 90.38 264 PHE A C 1
ATOM 2065 O O . PHE A 1 264 ? 12.922 3.864 16.323 1.00 90.38 264 PHE A O 1
ATOM 2072 N N . THR A 1 265 ? 12.997 3.568 18.541 1.00 92.00 265 THR A N 1
ATOM 2073 C CA . THR A 1 265 ? 13.550 4.901 18.847 1.00 92.00 265 THR A CA 1
ATOM 2074 C C . THR A 1 265 ? 14.878 5.218 18.136 1.00 92.00 265 THR A C 1
ATOM 2076 O O . THR A 1 265 ? 14.937 6.235 17.444 1.00 92.00 265 THR A O 1
ATOM 2079 N N . PRO A 1 266 ? 15.942 4.394 18.244 1.00 89.50 266 PRO A N 1
ATOM 2080 C CA . PRO A 1 266 ? 17.206 4.689 17.566 1.00 89.50 266 PRO A CA 1
ATOM 2081 C C . PRO A 1 266 ? 17.079 4.678 16.034 1.00 89.50 266 PRO A C 1
ATOM 2083 O O . PRO A 1 266 ? 17.741 5.462 15.356 1.00 89.50 266 PRO A O 1
ATOM 2086 N N . GLU A 1 267 ? 16.209 3.833 15.473 1.00 88.88 267 GLU A N 1
ATOM 2087 C CA . GLU A 1 267 ? 15.955 3.810 14.027 1.00 88.88 267 GLU A CA 1
ATOM 2088 C C . GLU A 1 267 ? 15.176 5.043 13.562 1.00 88.88 267 GLU A C 1
ATOM 2090 O O . GLU A 1 267 ? 15.487 5.594 12.509 1.00 88.88 267 GLU A O 1
ATOM 2095 N N . MET A 1 268 ? 14.223 5.525 14.364 1.00 91.06 268 MET A N 1
ATOM 2096 C CA . MET A 1 268 ? 13.510 6.776 14.102 1.00 91.06 268 MET A CA 1
ATOM 2097 C C . MET A 1 268 ? 14.449 7.979 14.059 1.00 91.06 268 MET A C 1
ATOM 2099 O O . MET A 1 268 ? 14.345 8.778 13.134 1.00 91.06 268 MET A O 1
ATOM 2103 N N . GLU A 1 269 ? 15.387 8.099 15.004 1.00 90.31 269 GLU A N 1
ATOM 2104 C CA . GLU A 1 269 ? 16.399 9.168 14.970 1.00 90.31 269 GLU A CA 1
ATOM 2105 C C . GLU A 1 269 ? 17.248 9.094 13.696 1.00 90.31 269 GLU A C 1
ATOM 2107 O O . GLU A 1 269 ? 17.464 10.107 13.030 1.00 90.31 269 GLU A O 1
ATOM 2112 N N . SER A 1 270 ? 17.665 7.884 13.304 1.00 88.25 270 SER A N 1
ATOM 2113 C CA . SER A 1 270 ? 18.401 7.688 12.053 1.00 88.25 270 SER A CA 1
ATOM 2114 C C . SER A 1 270 ? 17.585 8.128 10.839 1.00 88.25 270 SER A C 1
ATOM 2116 O O . SER A 1 270 ? 18.129 8.809 9.979 1.00 88.25 270 SER A O 1
ATOM 2118 N N . VAL A 1 271 ? 16.303 7.752 10.758 1.00 87.12 271 VAL A N 1
ATOM 2119 C CA . VAL A 1 271 ? 15.430 8.072 9.616 1.00 87.12 271 VAL A CA 1
ATOM 2120 C C . VAL A 1 271 ? 15.108 9.566 9.554 1.00 87.12 271 VAL A C 1
ATOM 2122 O O . VAL A 1 271 ? 15.200 10.165 8.484 1.00 87.12 271 VAL A O 1
ATOM 2125 N N . CYS A 1 272 ? 14.785 10.193 10.685 1.00 87.06 272 CYS A N 1
ATOM 2126 C CA . CYS A 1 272 ? 14.546 11.636 10.759 1.00 87.06 272 CYS A CA 1
ATOM 2127 C C . CYS A 1 272 ? 15.788 12.448 10.359 1.00 87.06 272 CYS A C 1
ATOM 2129 O O . CYS A 1 272 ? 15.648 13.520 9.779 1.00 87.06 272 CYS A O 1
ATOM 2131 N N . GLY A 1 273 ? 16.992 11.928 10.620 1.00 86.12 273 GLY A N 1
ATOM 2132 C CA . GLY A 1 273 ? 18.256 12.551 10.222 1.00 86.12 273 GLY A CA 1
ATOM 2133 C C . GLY A 1 273 ? 18.593 12.462 8.727 1.00 86.12 273 GLY A C 1
ATOM 2134 O O . GLY A 1 273 ? 19.556 13.094 8.297 1.00 86.12 273 GLY A O 1
ATOM 2135 N N . LEU A 1 274 ? 17.830 11.710 7.921 1.00 84.62 274 LEU A N 1
ATOM 2136 C CA . LEU A 1 274 ? 18.089 11.543 6.480 1.00 84.62 274 LEU A CA 1
ATOM 2137 C C . LEU A 1 274 ? 17.718 12.775 5.644 1.00 84.62 274 LEU A C 1
ATOM 2139 O O . LEU A 1 274 ? 18.062 12.848 4.465 1.00 84.62 274 LEU A O 1
ATOM 2143 N N . THR A 1 275 ? 17.012 13.741 6.227 1.00 82.12 275 THR A N 1
ATOM 2144 C CA . THR A 1 275 ? 16.568 14.950 5.538 1.00 82.12 275 THR A CA 1
ATOM 2145 C C . THR A 1 275 ? 16.855 16.192 6.369 1.00 82.12 275 THR A C 1
ATOM 2147 O O . THR A 1 275 ? 16.873 16.154 7.595 1.00 82.12 275 THR A O 1
ATOM 2150 N N . THR A 1 276 ? 17.095 17.312 5.690 1.00 83.19 276 THR A N 1
ATOM 2151 C CA . THR A 1 276 ? 17.316 18.620 6.329 1.00 83.19 276 THR A CA 1
ATOM 2152 C C . THR A 1 276 ? 16.011 19.337 6.666 1.00 83.19 276 THR A C 1
ATOM 2154 O O . THR A 1 276 ? 16.030 20.433 7.220 1.00 83.19 276 THR A O 1
ATOM 2157 N N . GLU A 1 277 ? 14.884 18.761 6.256 1.00 86.12 277 GLU A N 1
ATOM 2158 C CA . GLU A 1 277 ? 13.554 19.318 6.458 1.00 86.12 277 GLU A CA 1
ATOM 2159 C C . GLU A 1 277 ? 13.134 19.269 7.924 1.00 86.12 277 GLU A C 1
ATOM 2161 O O . GLU A 1 277 ? 13.641 18.475 8.718 1.00 86.12 277 GLU A O 1
ATOM 2166 N N . ASN A 1 278 ? 12.205 20.149 8.299 1.00 88.56 278 ASN A N 1
ATOM 2167 C CA . ASN A 1 278 ? 11.800 20.262 9.694 1.00 88.56 278 ASN A CA 1
ATOM 2168 C C . ASN A 1 278 ? 11.164 18.942 10.173 1.00 88.56 278 ASN A C 1
ATOM 2170 O O . ASN A 1 278 ? 10.079 18.556 9.726 1.00 88.56 278 ASN A O 1
ATOM 2174 N N . ARG A 1 279 ? 11.834 18.286 11.129 1.00 91.25 2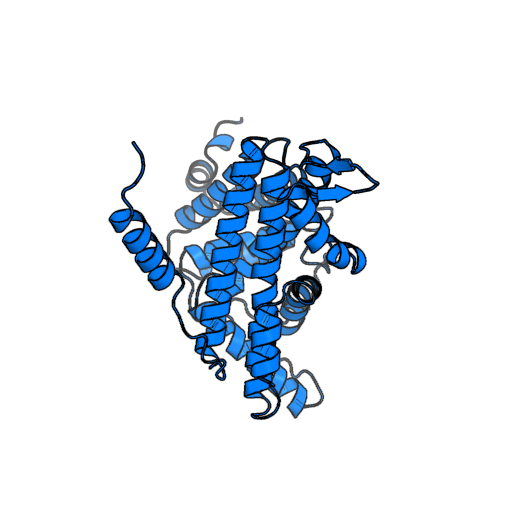79 ARG A N 1
ATOM 2175 C CA . ARG A 1 279 ? 11.393 17.052 11.795 1.00 91.25 279 ARG A CA 1
ATOM 2176 C C . ARG A 1 279 ? 9.938 17.129 12.259 1.00 91.25 279 ARG A C 1
ATOM 2178 O O . ARG A 1 279 ? 9.196 16.168 12.089 1.00 91.25 279 ARG A O 1
ATOM 2185 N N . GLU A 1 280 ? 9.512 18.269 12.796 1.00 92.62 280 GLU A N 1
ATOM 2186 C CA . GLU A 1 280 ? 8.144 18.482 13.272 1.00 92.62 280 GLU A CA 1
ATOM 2187 C C . GLU A 1 280 ? 7.112 18.329 12.148 1.00 92.62 280 GLU A C 1
ATOM 2189 O O . GLU A 1 280 ? 6.109 17.642 12.320 1.00 92.62 280 GLU A O 1
ATOM 2194 N N . VAL A 1 281 ? 7.396 18.881 10.965 1.00 92.62 281 VAL A N 1
ATOM 2195 C CA . VAL A 1 281 ? 6.519 18.791 9.785 1.00 92.62 281 VAL A CA 1
ATOM 2196 C C . VAL A 1 281 ? 6.412 17.349 9.289 1.00 92.62 281 VAL A C 1
ATOM 2198 O O . VAL A 1 281 ? 5.326 16.883 8.939 1.00 92.62 281 VAL A O 1
ATOM 2201 N N . ILE A 1 282 ? 7.529 16.619 9.280 1.00 94.56 282 ILE A N 1
ATOM 2202 C CA . ILE A 1 282 ? 7.569 15.211 8.867 1.00 94.56 282 ILE A CA 1
ATOM 2203 C C . ILE A 1 282 ? 6.726 14.360 9.817 1.00 94.56 282 ILE A C 1
ATOM 2205 O O . ILE A 1 282 ? 5.845 13.627 9.365 1.00 94.56 282 ILE A O 1
ATOM 2209 N N . LEU A 1 283 ? 6.968 14.488 11.124 1.00 96.00 283 LEU A N 1
ATOM 2210 C CA . LEU A 1 283 ? 6.268 13.718 12.149 1.00 96.00 283 LEU A CA 1
ATOM 2211 C C . LEU A 1 283 ? 4.778 14.064 12.203 1.00 96.00 283 LEU A C 1
ATOM 2213 O O . LEU A 1 283 ? 3.960 13.151 12.298 1.00 96.00 283 LEU A O 1
ATOM 2217 N N . ALA A 1 284 ? 4.413 15.343 12.067 1.00 95.56 284 ALA A N 1
ATOM 2218 C CA . ALA A 1 284 ? 3.018 15.772 11.986 1.00 95.56 284 ALA A CA 1
ATOM 2219 C C . ALA A 1 284 ? 2.300 15.162 10.771 1.00 95.56 284 ALA A C 1
ATOM 2221 O O . ALA A 1 284 ? 1.157 14.727 10.892 1.00 95.56 284 ALA A O 1
ATOM 2222 N N . GLY A 1 285 ? 2.975 15.058 9.620 1.00 95.81 285 GLY A N 1
ATOM 2223 C CA . GLY A 1 285 ? 2.431 14.383 8.437 1.00 95.81 285 GLY A CA 1
ATOM 2224 C C . GLY A 1 285 ? 2.148 12.896 8.676 1.00 95.81 285 GLY A C 1
ATOM 2225 O O . GLY A 1 285 ? 1.061 12.418 8.355 1.00 95.81 285 GLY A O 1
ATOM 2226 N N . VAL A 1 286 ? 3.089 12.176 9.300 1.00 97.12 286 VAL A N 1
ATOM 2227 C CA . VAL A 1 286 ? 2.899 10.758 9.665 1.00 97.12 286 VAL A CA 1
ATOM 2228 C C . VAL A 1 286 ? 1.756 10.596 10.664 1.00 97.12 286 VAL A C 1
ATOM 2230 O O . VAL A 1 286 ? 0.899 9.733 10.489 1.00 97.12 286 VAL A O 1
ATOM 2233 N N . VAL A 1 287 ? 1.729 11.418 11.712 1.00 97.19 287 VAL A N 1
ATOM 2234 C CA . VAL A 1 287 ? 0.685 11.378 12.741 1.00 97.19 287 VAL A CA 1
ATOM 2235 C C . VAL A 1 287 ? -0.687 11.664 12.139 1.00 97.19 287 VAL A C 1
ATOM 2237 O O . VAL A 1 287 ? -1.611 10.891 12.384 1.00 97.19 287 VAL A O 1
ATOM 2240 N N . GLY A 1 288 ? -0.813 12.692 11.297 1.00 96.12 288 GLY A N 1
ATOM 2241 C CA . GLY A 1 288 ? -2.063 13.009 10.609 1.00 96.12 288 GLY A CA 1
ATOM 2242 C C . GLY A 1 288 ? -2.571 11.857 9.737 1.00 96.12 288 GLY A C 1
ATOM 2243 O O . GLY A 1 288 ? -3.760 11.540 9.769 1.00 96.12 288 GLY A O 1
ATOM 2244 N N . GLU A 1 289 ? -1.674 11.174 9.019 1.00 94.88 289 GLU A N 1
ATOM 2245 C CA . GLU A 1 289 ? -2.021 9.968 8.259 1.00 94.88 289 GLU A CA 1
ATOM 2246 C C . GLU A 1 289 ? -2.525 8.853 9.189 1.00 94.88 289 GLU A C 1
ATOM 2248 O O . GLU A 1 289 ? -3.601 8.304 8.956 1.00 94.88 289 GLU A O 1
ATOM 2253 N N . LEU A 1 290 ? -1.817 8.541 10.281 1.00 95.75 290 LEU A N 1
ATOM 2254 C CA . LEU A 1 290 ? -2.244 7.505 11.233 1.00 95.75 290 LEU A CA 1
ATOM 2255 C C . LEU A 1 290 ? -3.591 7.824 11.895 1.00 95.75 290 LEU A C 1
ATOM 2257 O O . LEU A 1 290 ? -4.421 6.927 12.052 1.00 95.75 290 LEU A O 1
ATOM 2261 N N . GLU A 1 291 ? -3.845 9.084 12.240 1.00 94.12 291 GLU A N 1
ATOM 2262 C CA . GLU A 1 291 ? -5.142 9.524 12.756 1.00 94.12 291 GLU A CA 1
ATOM 2263 C C . GLU A 1 291 ? -6.260 9.320 11.728 1.00 94.12 291 GLU A C 1
ATOM 2265 O O . GLU A 1 291 ? -7.275 8.696 12.043 1.00 94.12 291 GLU A O 1
ATOM 2270 N N . ALA A 1 292 ? -6.046 9.723 10.472 1.00 92.00 292 ALA A N 1
ATOM 2271 C CA . ALA A 1 292 ? -7.023 9.523 9.401 1.00 92.00 292 ALA A CA 1
ATOM 2272 C C . ALA A 1 292 ? -7.358 8.035 9.171 1.00 92.00 292 ALA A C 1
ATOM 2274 O O . ALA A 1 292 ? -8.475 7.690 8.765 1.00 92.00 292 ALA A O 1
ATOM 2275 N N . ARG A 1 293 ? -6.401 7.135 9.435 1.00 92.50 293 ARG A N 1
ATOM 2276 C CA . ARG A 1 293 ? -6.620 5.681 9.403 1.00 92.50 293 ARG A CA 1
ATOM 2277 C C . ARG A 1 293 ? -7.450 5.194 10.586 1.00 92.50 293 ARG A C 1
ATOM 2279 O O . ARG A 1 293 ? -8.341 4.368 10.386 1.00 92.50 293 ARG A O 1
ATOM 2286 N N . MET A 1 294 ? -7.204 5.709 11.790 1.00 92.62 294 MET A N 1
ATOM 2287 C CA . MET A 1 294 ? -8.003 5.380 12.977 1.00 92.62 294 MET A CA 1
ATOM 2288 C C . MET A 1 294 ? -9.460 5.857 12.844 1.00 92.62 294 MET A C 1
ATOM 2290 O O . MET A 1 294 ? -10.374 5.149 13.263 1.00 92.62 294 MET A O 1
ATOM 2294 N N . ASP A 1 295 ? -9.696 6.961 12.130 1.00 88.06 295 ASP A N 1
ATOM 2295 C CA . ASP A 1 295 ? -11.032 7.508 11.835 1.00 88.06 295 ASP A CA 1
ATOM 2296 C C . ASP A 1 295 ? -11.844 6.679 10.811 1.00 88.06 295 ASP A C 1
ATOM 2298 O O . ASP A 1 295 ? -12.895 7.106 10.323 1.00 88.06 295 ASP A O 1
ATOM 2302 N N . THR A 1 296 ? -11.375 5.491 10.418 1.00 80.25 296 THR A N 1
ATOM 2303 C CA . THR A 1 296 ? -12.135 4.574 9.544 1.00 80.25 296 THR A CA 1
ATOM 2304 C C . THR A 1 296 ? -13.198 3.751 10.273 1.00 80.25 296 THR A C 1
ATOM 2306 O O . THR A 1 296 ? -14.044 3.140 9.616 1.00 80.25 296 THR A O 1
ATOM 2309 N N . GLY A 1 297 ? -13.224 3.807 11.609 1.00 74.69 297 GLY A N 1
ATOM 2310 C CA . GLY A 1 297 ? -14.293 3.252 12.440 1.00 74.69 297 GLY A CA 1
ATOM 2311 C C . GLY A 1 297 ? -14.384 1.721 12.420 1.00 74.69 297 GLY A C 1
ATOM 2312 O O . GLY A 1 297 ? -13.457 1.012 12.035 1.00 74.69 297 GLY A O 1
ATOM 2313 N N . GLU A 1 298 ? -15.539 1.189 12.827 1.00 80.44 298 GLU A N 1
ATOM 2314 C CA . GLU A 1 298 ? -15.777 -0.256 12.993 1.00 80.44 298 GLU A CA 1
ATOM 2315 C C . GLU A 1 298 ? -15.808 -1.066 11.682 1.00 80.44 298 GLU A C 1
ATOM 2317 O O . GLU A 1 298 ? -15.998 -2.284 11.716 1.00 80.44 298 GLU A O 1
ATOM 2322 N N . VAL A 1 299 ? -15.696 -0.422 10.514 1.00 86.75 299 VAL A N 1
ATOM 2323 C CA . VAL A 1 299 ? -15.779 -1.114 9.215 1.00 86.75 299 VAL A CA 1
ATOM 2324 C C . VAL A 1 299 ? -14.479 -1.837 8.874 1.00 86.75 299 VAL A C 1
ATOM 2326 O O . VAL A 1 299 ? -14.524 -2.918 8.293 1.00 86.75 299 VAL A O 1
ATOM 2329 N N . LEU A 1 300 ? -13.333 -1.279 9.274 1.00 93.19 300 LEU A N 1
ATOM 2330 C CA . LEU A 1 300 ? -12.004 -1.823 8.985 1.00 93.19 300 LEU A CA 1
ATOM 2331 C C . LEU A 1 300 ? -11.205 -2.041 10.286 1.00 93.19 300 LEU A C 1
ATOM 2333 O O . LEU A 1 300 ? -10.141 -1.445 10.465 1.00 93.19 300 LEU A O 1
ATOM 2337 N N . PRO A 1 301 ? -11.680 -2.898 11.211 1.00 91.50 301 PRO A N 1
ATOM 2338 C CA . PRO A 1 301 ? -11.102 -3.029 12.549 1.00 91.50 301 PRO A CA 1
ATOM 2339 C C . PRO A 1 301 ? -9.618 -3.416 12.545 1.00 91.50 301 PRO A C 1
ATOM 2341 O O . PRO A 1 301 ? -8.857 -2.883 13.349 1.00 91.50 301 PRO A O 1
ATOM 2344 N N . GLN A 1 302 ? -9.169 -4.281 11.626 1.00 88.75 302 GLN A N 1
ATOM 2345 C CA . GLN A 1 302 ? -7.749 -4.655 11.544 1.00 88.75 302 GLN A CA 1
ATOM 2346 C C . GLN A 1 302 ? -6.857 -3.484 11.118 1.00 88.75 302 GLN A C 1
ATOM 2348 O O . GLN A 1 302 ? -5.758 -3.315 11.648 1.00 88.75 302 GLN A O 1
ATOM 2353 N N . PHE A 1 303 ? -7.341 -2.649 10.196 1.00 92.31 303 PHE A N 1
ATOM 2354 C CA . PHE A 1 303 ? -6.629 -1.460 9.734 1.00 92.31 303 PHE A CA 1
ATOM 2355 C C . PHE A 1 303 ? -6.532 -0.398 10.832 1.00 92.31 303 PHE A C 1
ATOM 2357 O O . PHE A 1 303 ? -5.445 0.115 11.095 1.00 92.31 303 PHE A O 1
ATOM 2364 N N . VAL A 1 304 ? -7.642 -0.137 11.531 1.00 93.25 304 VAL A N 1
ATOM 2365 C CA . VAL A 1 304 ? -7.683 0.774 12.687 1.00 93.25 304 VAL A CA 1
ATOM 2366 C C . VAL A 1 304 ? -6.753 0.288 13.790 1.00 93.25 304 VAL A C 1
ATOM 2368 O O . VAL A 1 304 ? -5.935 1.056 14.293 1.00 93.25 304 VAL A O 1
ATOM 2371 N N . TYR A 1 305 ? -6.832 -0.998 14.139 1.00 90.88 305 TYR A N 1
ATOM 2372 C CA . TYR A 1 305 ? -5.964 -1.594 15.148 1.00 90.88 305 TYR A CA 1
ATOM 2373 C C . TYR A 1 305 ? -4.487 -1.418 14.786 1.00 90.88 305 TYR A C 1
ATOM 2375 O O . TYR A 1 305 ? -3.675 -1.087 15.651 1.00 90.88 305 TYR A O 1
ATOM 2383 N N . ARG A 1 306 ? -4.125 -1.582 13.506 1.00 88.69 306 ARG A N 1
ATOM 2384 C CA . ARG A 1 306 ? -2.750 -1.349 13.060 1.00 88.69 306 ARG A CA 1
ATOM 2385 C C . ARG A 1 306 ? -2.309 0.095 13.149 1.00 88.69 306 ARG A C 1
ATOM 2387 O O . ARG A 1 306 ? -1.263 0.343 13.749 1.00 88.69 306 ARG A O 1
ATOM 2394 N N . ALA A 1 307 ? -3.118 1.026 12.661 1.00 93.81 307 ALA A N 1
ATOM 2395 C CA . ALA A 1 307 ? -2.829 2.445 12.808 1.00 93.81 307 ALA A CA 1
ATOM 2396 C C . ALA A 1 307 ? -2.635 2.828 14.284 1.00 93.81 307 ALA A C 1
ATOM 2398 O O . ALA A 1 307 ? -1.684 3.527 14.617 1.00 93.81 307 ALA A O 1
ATOM 2399 N N . PHE A 1 308 ? -3.450 2.276 15.186 1.00 94.00 308 PHE A N 1
ATOM 2400 C CA . PHE A 1 308 ? -3.324 2.501 16.623 1.00 94.00 308 PHE A CA 1
ATOM 2401 C C . PHE A 1 308 ? -2.015 1.955 17.215 1.00 94.00 308 PHE A C 1
ATOM 2403 O O . PHE A 1 308 ? -1.360 2.637 18.005 1.00 94.00 308 PHE A O 1
ATOM 2410 N N . CYS A 1 309 ? -1.591 0.744 16.839 1.00 92.88 309 CYS A N 1
ATOM 2411 C CA . CYS A 1 309 ? -0.310 0.197 17.298 1.00 92.88 309 CYS A CA 1
ATOM 2412 C C . CYS A 1 309 ? 0.887 1.027 16.805 1.00 92.88 309 CYS A C 1
ATOM 2414 O O . CYS A 1 309 ? 1.818 1.261 17.573 1.00 92.88 309 CYS A O 1
ATOM 2416 N N . MET A 1 310 ? 0.850 1.493 15.554 1.00 94.94 310 MET A N 1
ATOM 2417 C CA . MET A 1 310 ? 1.862 2.397 14.995 1.00 94.94 310 MET A CA 1
ATOM 2418 C C . MET A 1 310 ? 1.853 3.748 15.718 1.00 94.94 310 MET A C 1
ATOM 2420 O O . MET A 1 310 ? 2.900 4.263 16.096 1.00 94.94 310 MET A O 1
ATOM 2424 N N . PHE A 1 311 ? 0.667 4.294 15.986 1.00 96.38 311 PHE A N 1
ATOM 2425 C CA . PHE A 1 311 ? 0.499 5.572 16.671 1.00 96.38 311 PHE A CA 1
ATOM 2426 C C . PHE A 1 311 ? 1.071 5.546 18.093 1.00 96.38 311 PHE A C 1
ATOM 2428 O O . PHE A 1 311 ? 1.727 6.494 18.513 1.00 96.38 311 PHE A O 1
ATOM 2435 N N . LYS A 1 312 ? 0.923 4.428 18.816 1.00 95.69 312 LYS A N 1
ATOM 2436 C CA . LYS A 1 312 ? 1.555 4.242 20.133 1.00 95.69 312 LYS A CA 1
ATOM 2437 C C . LYS A 1 312 ? 3.080 4.322 20.090 1.00 95.69 312 LYS A C 1
ATOM 2439 O O . LYS A 1 312 ? 3.666 4.929 20.984 1.00 95.69 312 LYS A O 1
ATOM 2444 N N . LEU A 1 313 ? 3.715 3.739 19.069 1.00 95.94 313 LEU A N 1
ATOM 2445 C CA . LEU A 1 313 ? 5.163 3.869 18.865 1.00 95.94 313 LEU A CA 1
ATOM 2446 C C . LEU A 1 313 ? 5.549 5.341 18.665 1.00 95.94 313 LEU A C 1
ATOM 2448 O O . LEU A 1 313 ? 6.489 5.815 19.300 1.00 95.94 313 LEU A O 1
ATOM 2452 N N . MET A 1 314 ? 4.778 6.072 17.853 1.00 97.12 314 MET A N 1
ATOM 2453 C CA . MET A 1 314 ? 4.999 7.501 17.603 1.00 97.12 314 MET A CA 1
ATOM 2454 C C . MET A 1 314 ? 4.854 8.345 18.874 1.00 97.12 314 MET A C 1
ATOM 2456 O O . MET A 1 314 ? 5.705 9.194 19.127 1.00 97.12 314 MET A O 1
ATOM 2460 N N . ILE A 1 315 ? 3.828 8.095 19.700 1.00 96.56 315 ILE A N 1
ATOM 2461 C CA . ILE A 1 315 ? 3.652 8.782 20.992 1.00 96.56 315 ILE A CA 1
ATOM 2462 C C . ILE A 1 315 ? 4.856 8.524 21.894 1.00 96.56 315 ILE A C 1
ATOM 2464 O O . ILE A 1 315 ? 5.422 9.467 22.440 1.00 96.56 315 ILE A O 1
ATOM 2468 N N . HIS A 1 316 ? 5.257 7.258 22.043 1.00 96.12 316 HIS A N 1
ATOM 2469 C CA . HIS A 1 316 ? 6.386 6.898 22.895 1.00 96.12 316 HIS A CA 1
ATOM 2470 C C . HIS A 1 316 ? 7.674 7.588 22.437 1.00 96.12 316 HIS A C 1
ATOM 2472 O O . HIS A 1 316 ? 8.374 8.183 23.253 1.00 96.12 316 HIS A O 1
ATOM 2478 N N . TYR A 1 317 ? 7.963 7.564 21.134 1.00 96.38 317 TYR A N 1
ATOM 2479 C CA . TYR A 1 317 ? 9.091 8.299 20.570 1.00 96.38 317 TYR A CA 1
ATOM 2480 C C . TYR A 1 317 ? 8.988 9.800 20.882 1.00 96.38 317 TYR A C 1
ATOM 2482 O O . TYR A 1 317 ? 9.943 10.387 21.391 1.00 96.38 317 TYR A O 1
ATOM 2490 N N . GLY A 1 318 ? 7.812 10.394 20.662 1.00 95.50 318 GLY A N 1
ATOM 2491 C CA . GLY A 1 318 ? 7.550 11.806 20.910 1.00 95.50 318 GLY A CA 1
ATOM 2492 C C . GLY A 1 318 ? 7.805 12.230 22.358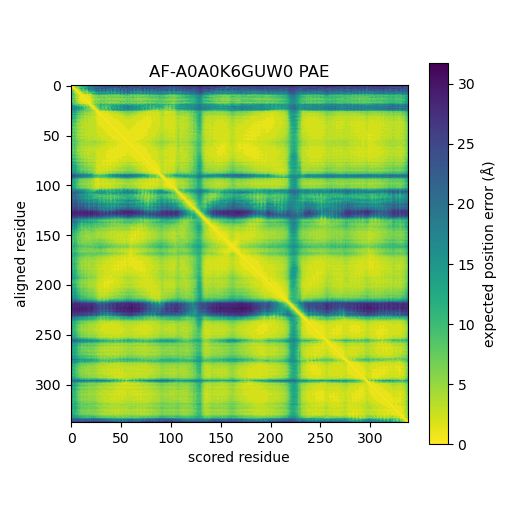 1.00 95.50 318 GLY A C 1
ATOM 2493 O O . GLY A 1 318 ? 8.502 13.210 22.597 1.00 95.50 318 GLY A O 1
ATOM 2494 N N . GLN A 1 319 ? 7.287 11.471 23.324 1.00 95.06 319 GLN A N 1
ATOM 2495 C CA . GLN A 1 319 ? 7.419 11.766 24.756 1.00 95.06 319 GLN A CA 1
ATOM 2496 C C . GLN A 1 319 ? 8.871 11.740 25.249 1.00 95.06 319 GLN A C 1
ATOM 2498 O O . GLN A 1 319 ? 9.199 12.435 26.207 1.00 95.06 319 GLN A O 1
ATOM 2503 N N . ASN A 1 320 ? 9.724 10.927 24.622 1.00 94.88 320 ASN A N 1
ATOM 2504 C CA . ASN A 1 320 ? 11.102 10.723 25.067 1.00 94.88 320 ASN A CA 1
ATOM 2505 C C . ASN A 1 320 ? 12.129 11.571 24.298 1.00 94.88 320 ASN A C 1
ATOM 2507 O O . ASN A 1 320 ? 13.212 11.803 24.828 1.00 94.88 320 ASN A O 1
ATOM 2511 N N . ASN A 1 321 ? 11.818 12.027 23.077 1.00 95.00 321 ASN A N 1
ATOM 2512 C CA . ASN A 1 321 ? 12.815 12.624 22.168 1.00 95.00 321 ASN A CA 1
ATOM 2513 C C . ASN A 1 321 ? 12.449 14.021 21.637 1.00 95.00 321 ASN A C 1
ATOM 2515 O O . ASN A 1 321 ? 13.247 14.642 20.929 1.00 95.00 321 ASN A O 1
ATOM 2519 N N . LEU A 1 322 ? 11.259 14.534 21.960 1.00 94.50 322 LEU A N 1
ATOM 2520 C CA . LEU A 1 322 ? 10.811 15.864 21.545 1.00 94.50 322 LEU A CA 1
ATOM 2521 C C . LEU A 1 322 ? 10.694 16.800 22.745 1.00 94.50 322 LEU A C 1
ATOM 2523 O O . LEU A 1 322 ? 10.390 16.382 23.863 1.00 94.50 322 LEU A O 1
ATOM 2527 N N . SER A 1 323 ? 10.884 18.098 22.510 1.00 95.25 323 SER A N 1
ATOM 2528 C CA . SER A 1 323 ? 10.491 19.099 23.498 1.00 95.25 323 SER A CA 1
ATOM 2529 C C . SER A 1 323 ? 8.973 19.072 23.714 1.00 95.25 323 SER A C 1
ATOM 2531 O O . SER A 1 323 ? 8.204 18.671 22.838 1.00 95.25 323 SER A O 1
ATOM 2533 N N . LYS A 1 324 ? 8.508 19.569 24.868 1.00 93.94 324 LYS A N 1
ATOM 2534 C CA . LYS A 1 324 ? 7.067 19.663 25.164 1.00 93.94 324 LYS A CA 1
ATOM 2535 C C . LYS A 1 324 ? 6.296 20.440 24.085 1.00 93.94 324 LYS A C 1
ATOM 2537 O O . LYS A 1 324 ? 5.170 20.077 23.765 1.00 93.94 324 LYS A O 1
ATOM 2542 N N . SER A 1 325 ? 6.899 21.492 23.523 1.00 94.56 325 SER A N 1
ATOM 2543 C CA . SER A 1 325 ? 6.272 22.288 22.461 1.00 94.56 325 SER A CA 1
ATOM 2544 C C . SER A 1 325 ? 6.127 21.491 21.166 1.00 94.56 325 SER A C 1
ATOM 2546 O O . SER A 1 325 ? 5.035 21.447 20.613 1.00 94.56 325 SER A O 1
ATOM 2548 N N . GLU A 1 326 ? 7.196 20.832 20.707 1.00 94.19 326 GLU A N 1
ATOM 2549 C CA . GLU A 1 326 ? 7.154 19.984 19.506 1.00 94.19 326 GLU A CA 1
ATOM 2550 C C . GLU A 1 326 ? 6.143 18.843 19.674 1.00 94.19 326 GLU A C 1
ATOM 2552 O O . GLU A 1 326 ? 5.326 18.601 18.789 1.00 94.19 326 GLU A O 1
ATOM 2557 N N . PHE A 1 327 ? 6.154 18.172 20.833 1.00 96.00 327 PHE A N 1
ATOM 2558 C CA . PHE A 1 327 ? 5.209 17.098 21.130 1.00 96.00 327 PHE A CA 1
ATOM 2559 C C . PHE A 1 327 ? 3.758 17.581 21.034 1.00 96.00 327 PHE A C 1
ATOM 2561 O O . PHE A 1 327 ? 2.945 16.946 20.369 1.00 96.00 327 PHE A O 1
ATOM 2568 N N . ASN A 1 328 ? 3.436 18.720 21.650 1.00 94.38 328 ASN A N 1
ATOM 2569 C CA . ASN A 1 328 ? 2.083 19.272 21.627 1.00 94.38 328 ASN A CA 1
ATOM 2570 C C . ASN A 1 328 ? 1.637 19.691 20.221 1.00 94.38 328 ASN A C 1
ATOM 2572 O O . ASN A 1 328 ? 0.459 19.558 19.897 1.00 94.38 328 ASN A O 1
ATOM 2576 N N . ASN A 1 329 ? 2.559 20.168 19.385 1.00 94.12 329 ASN A N 1
ATOM 2577 C CA . ASN A 1 329 ? 2.250 20.530 18.006 1.00 94.12 329 ASN A CA 1
ATOM 2578 C C . ASN A 1 329 ? 1.979 19.296 17.132 1.00 94.12 329 ASN A C 1
ATOM 2580 O O . ASN A 1 329 ? 1.077 19.322 16.297 1.00 94.12 329 ASN A O 1
ATOM 2584 N N . ILE A 1 330 ? 2.727 18.206 17.337 1.00 94.56 330 ILE A N 1
ATOM 2585 C CA . ILE A 1 330 ? 2.562 16.953 16.583 1.00 94.56 330 ILE A CA 1
ATOM 2586 C C . ILE A 1 330 ? 1.354 16.147 17.085 1.00 94.56 330 ILE A C 1
ATOM 2588 O O . ILE A 1 330 ? 0.647 15.545 16.281 1.00 94.56 330 ILE A O 1
ATOM 2592 N N . PHE A 1 331 ? 1.092 16.145 18.397 1.00 94.88 331 PHE A N 1
ATOM 2593 C CA . PHE A 1 331 ? 0.014 15.389 19.047 1.00 94.88 331 PHE A CA 1
ATOM 2594 C C . PHE A 1 331 ? -0.993 16.313 19.760 1.00 94.88 331 PHE A C 1
ATOM 2596 O O . PHE A 1 331 ? -1.203 16.193 20.973 1.00 94.88 331 PHE A O 1
ATOM 2603 N N . PRO A 1 332 ? -1.681 17.218 19.042 1.00 90.56 332 PRO A N 1
ATOM 2604 C CA . PRO A 1 332 ? -2.517 18.247 19.665 1.00 90.56 332 PRO A CA 1
ATOM 2605 C C . PRO A 1 332 ? -3.680 17.669 20.484 1.00 90.56 332 PRO A C 1
ATOM 2607 O O . PRO A 1 332 ? -4.074 18.245 21.496 1.00 90.56 332 PRO A O 1
ATOM 2610 N N . LYS A 1 333 ? -4.203 16.496 20.100 1.00 88.00 333 LYS A N 1
ATOM 2611 C CA . LYS A 1 333 ? -5.278 15.801 20.831 1.00 88.00 333 LYS A CA 1
ATOM 2612 C C . LYS A 1 333 ? -4.838 15.267 22.203 1.00 88.00 333 LYS A C 1
ATOM 2614 O O . LYS A 1 333 ? -5.696 15.021 23.043 1.00 88.00 333 LYS A O 1
ATOM 2619 N N . LEU A 1 334 ? -3.533 15.095 22.431 1.00 86.00 334 LEU A N 1
ATOM 2620 C CA . LEU A 1 334 ? -2.956 14.594 23.688 1.00 86.00 334 LEU A CA 1
ATOM 2621 C C . LEU A 1 334 ? -2.375 15.713 24.562 1.00 86.00 334 LEU A C 1
ATOM 2623 O O . LEU A 1 334 ? -2.049 15.481 25.721 1.00 86.00 334 LEU A O 1
ATOM 2627 N N . ALA A 1 335 ? -2.261 16.932 24.032 1.00 76.25 335 ALA A N 1
ATOM 2628 C CA . ALA A 1 335 ? -1.668 18.067 24.735 1.00 76.25 335 ALA A CA 1
ATOM 2629 C C . ALA A 1 335 ? -2.476 18.535 25.967 1.00 76.25 335 ALA A C 1
ATOM 2631 O O . ALA A 1 335 ? -1.939 19.276 26.787 1.00 76.25 335 ALA A O 1
ATOM 2632 N N . ASN A 1 336 ? -3.742 18.106 26.093 1.00 64.94 336 ASN A N 1
ATOM 2633 C CA . ASN A 1 336 ? -4.694 18.539 27.129 1.00 64.94 336 ASN A CA 1
ATOM 2634 C C . ASN A 1 336 ? -5.257 17.387 27.986 1.00 64.94 336 ASN A C 1
ATOM 2636 O O . ASN A 1 336 ? -6.252 17.573 28.685 1.00 64.94 336 ASN A O 1
ATOM 2640 N N . THR A 1 337 ? -4.689 16.185 27.896 1.00 60.41 337 THR A N 1
ATOM 2641 C CA . THR A 1 337 ? -5.047 15.074 28.787 1.00 60.41 337 THR A CA 1
ATOM 2642 C C . THR A 1 337 ? -4.075 15.066 29.960 1.00 60.41 337 THR A C 1
ATOM 2644 O O . THR A 1 337 ? -3.001 14.476 29.843 1.00 60.41 337 THR A O 1
ATOM 2647 N N . ASP A 1 338 ? -4.432 15.788 31.027 1.00 44.53 338 ASP A N 1
ATOM 2648 C CA . ASP A 1 338 ? -3.756 15.733 32.334 1.00 44.53 338 ASP A CA 1
ATOM 2649 C C . ASP A 1 338 ? -3.974 14.380 33.033 1.00 44.53 338 ASP A C 1
ATOM 2651 O O . ASP A 1 338 ? -5.123 13.869 33.004 1.00 44.53 338 ASP A O 1
#